Protein AF-X6MAF2-F1 (afdb_monomer)

Solvent-accessible surface area (backbone atoms only — not comparable to full-atom values): 12412 Å² total; per-residue (Å²): 131,80,68,47,63,33,38,38,37,46,96,95,42,78,42,87,42,77,38,79,56,87,40,54,68,56,50,52,55,51,48,37,70,74,68,69,58,74,91,51,56,50,43,28,34,67,88,77,73,39,75,57,86,45,43,67,56,51,48,57,48,58,75,49,81,74,22,48,35,38,56,45,76,60,81,83,86,68,96,69,95,65,102,60,95,67,73,79,76,76,77,85,76,82,77,76,80,79,79,83,43,43,36,32,43,39,44,56,43,78,90,43,49,70,58,55,51,54,53,48,44,48,39,39,74,71,66,66,37,53,67,51,56,57,72,46,92,91,48,85,74,76,60,58,57,33,64,65,56,51,50,52,50,52,52,53,46,70,78,59,67,96,50,81,39,78,45,80,45,78,48,66,73,64,66,87,66,65,99,82,63,50,57,41,49,60,32,64,70,70,82,80,57,70,51,71,45,80,125

Structure (mmCIF, N/CA/C/O backbone):
data_AF-X6MAF2-F1
#
_entry.id   AF-X6MAF2-F1
#
loop_
_atom_site.group_PDB
_atom_site.id
_atom_site.type_symbol
_atom_site.label_atom_id
_atom_site.label_alt_id
_atom_site.label_comp_id
_atom_site.label_asym_id
_atom_site.label_entity_id
_atom_site.label_seq_id
_atom_site.pdbx_PDB_ins_code
_atom_site.Cartn_x
_atom_site.Cartn_y
_atom_site.Cartn_z
_atom_site.occupancy
_atom_site.B_iso_or_equiv
_atom_site.auth_seq_id
_atom_site.auth_comp_id
_atom_site.auth_asym_id
_atom_site.auth_atom_id
_atom_site.pdbx_PDB_model_num
ATOM 1 N N . MET A 1 1 ? 8.234 9.854 27.605 1.00 52.25 1 MET A N 1
ATOM 2 C CA . MET A 1 1 ? 6.799 9.736 27.267 1.00 52.25 1 MET A CA 1
ATOM 3 C C . MET A 1 1 ? 6.720 9.003 25.945 1.00 52.25 1 MET A C 1
ATOM 5 O O . MET A 1 1 ? 7.420 9.405 25.026 1.00 52.25 1 MET A O 1
ATOM 9 N N . SER A 1 2 ? 5.985 7.896 25.879 1.00 68.81 2 SER A N 1
ATOM 10 C CA . SER A 1 2 ? 5.719 7.200 24.618 1.00 68.81 2 SER A CA 1
ATOM 11 C C . SER A 1 2 ? 4.800 8.068 23.758 1.00 68.81 2 SER A C 1
ATOM 13 O O . SER A 1 2 ? 3.817 8.606 24.263 1.00 68.81 2 SER A O 1
ATOM 15 N N . SER A 1 3 ? 5.146 8.248 22.487 1.00 81.00 3 SER A N 1
ATOM 16 C CA . SER A 1 3 ? 4.309 8.930 21.503 1.00 81.00 3 SER A CA 1
ATOM 17 C C . SER A 1 3 ? 3.751 7.916 20.507 1.00 81.00 3 SER A C 1
ATOM 19 O O . SER A 1 3 ? 4.388 6.901 20.223 1.00 81.00 3 SER A O 1
ATOM 21 N N . TYR A 1 4 ? 2.547 8.171 20.000 1.00 88.19 4 TYR A N 1
ATOM 22 C CA . TYR A 1 4 ? 1.859 7.285 19.065 1.00 88.19 4 TYR A CA 1
ATOM 23 C C . TYR A 1 4 ? 1.926 7.882 17.664 1.00 88.19 4 TYR A C 1
ATOM 25 O O . TYR A 1 4 ? 1.418 8.980 17.436 1.00 88.19 4 TYR A O 1
ATOM 33 N N . LYS A 1 5 ? 2.566 7.171 16.734 1.00 89.81 5 LYS A N 1
ATOM 34 C CA . LYS A 1 5 ? 2.680 7.597 15.336 1.00 89.81 5 LYS A CA 1
ATOM 35 C C . LYS A 1 5 ? 1.504 7.085 14.515 1.00 89.81 5 LYS A C 1
ATOM 37 O O . LYS A 1 5 ? 1.168 5.905 14.593 1.00 89.81 5 LYS A O 1
ATOM 42 N N . ALA A 1 6 ? 0.927 7.964 13.709 1.00 91.06 6 ALA A N 1
ATOM 43 C CA . ALA A 1 6 ? -0.113 7.641 12.746 1.00 91.06 6 ALA A CA 1
ATOM 44 C C . ALA A 1 6 ? 0.097 8.421 11.448 1.00 91.06 6 ALA A C 1
ATOM 46 O O . ALA A 1 6 ? 0.825 9.412 11.415 1.00 91.06 6 ALA A O 1
ATOM 47 N N . PHE A 1 7 ? -0.578 7.990 10.393 1.00 90.94 7 PHE A N 1
ATOM 48 C CA . PHE A 1 7 ? -0.694 8.727 9.147 1.00 90.94 7 PHE A CA 1
ATOM 49 C C . PHE A 1 7 ? -2.132 9.183 8.949 1.00 90.94 7 PHE A C 1
ATOM 51 O O . PHE A 1 7 ? -3.080 8.453 9.243 1.00 90.94 7 PHE A O 1
ATOM 58 N N . ILE A 1 8 ? -2.287 10.393 8.430 1.00 92.06 8 ILE A N 1
ATOM 59 C CA . ILE A 1 8 ? -3.568 10.940 8.016 1.00 92.06 8 ILE A CA 1
ATOM 60 C C . ILE A 1 8 ? -3.560 11.104 6.501 1.00 92.06 8 ILE A C 1
ATOM 62 O O . ILE A 1 8 ? -2.644 11.712 5.951 1.00 92.06 8 ILE A O 1
ATOM 66 N N . TYR A 1 9 ? -4.597 10.610 5.840 1.00 86.62 9 TYR A N 1
ATOM 67 C CA . TYR A 1 9 ? -4.841 10.809 4.424 1.00 86.62 9 TYR A CA 1
ATOM 68 C C . TYR A 1 9 ? -5.967 11.816 4.205 1.00 86.62 9 TYR A C 1
ATOM 70 O O . TYR A 1 9 ? -7.081 11.652 4.712 1.00 86.62 9 TYR A O 1
ATOM 78 N N . PHE A 1 10 ? -5.675 12.851 3.425 1.00 84.81 10 PHE A N 1
ATOM 79 C CA . PHE A 1 10 ? -6.624 13.893 3.054 1.00 84.81 10 PHE A CA 1
ATOM 80 C C . PHE A 1 10 ? -6.289 14.434 1.664 1.00 84.81 10 PHE A C 1
ATOM 82 O O . PHE A 1 10 ? -5.128 14.725 1.378 1.00 84.81 10 PHE A O 1
ATOM 89 N N . GLU A 1 11 ? -7.298 14.541 0.794 1.00 78.44 11 GLU A N 1
ATOM 90 C CA . GLU A 1 11 ? -7.178 15.096 -0.569 1.00 78.44 11 GLU A CA 1
ATOM 91 C C . GLU A 1 11 ? -5.967 14.575 -1.369 1.00 78.44 11 GLU A C 1
ATOM 93 O O . GLU A 1 11 ? -5.219 15.331 -1.990 1.00 78.44 11 GLU A O 1
ATOM 98 N N . GLY A 1 12 ? -5.732 13.261 -1.344 1.00 68.94 12 GLY A N 1
ATOM 99 C CA . GLY A 1 12 ? -4.640 12.666 -2.118 1.00 68.94 12 GLY A CA 1
ATOM 100 C C . GLY A 1 12 ? -3.268 12.706 -1.440 1.00 68.94 12 GLY A C 1
ATOM 101 O O . GLY A 1 12 ? -2.310 12.153 -1.979 1.00 68.94 12 GLY A O 1
ATOM 102 N N . LYS A 1 13 ? -3.147 13.353 -0.276 1.00 75.56 13 LYS A N 1
ATOM 103 C CA . LYS A 1 13 ? -1.883 13.560 0.440 1.00 75.56 13 LYS A CA 1
ATOM 104 C C . LYS A 1 13 ? -1.876 12.819 1.771 1.00 75.56 13 LYS A C 1
ATOM 106 O O . LYS A 1 13 ? -2.895 12.728 2.449 1.00 75.56 13 LYS A O 1
ATOM 111 N N . SER A 1 14 ? -0.699 12.315 2.137 1.00 85.44 14 SER A N 1
ATOM 112 C CA . SER A 1 14 ? -0.441 11.668 3.424 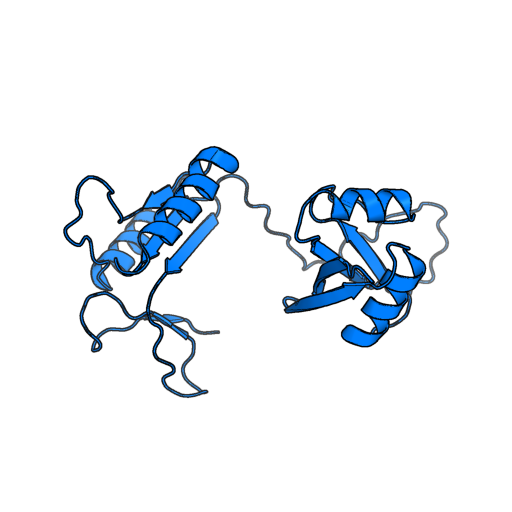1.00 85.44 14 SER A CA 1
ATOM 113 C C . SER A 1 14 ? 0.370 12.593 4.328 1.00 85.44 14 SER A C 1
ATOM 115 O O . SER A 1 14 ? 1.330 13.220 3.875 1.00 85.44 14 SER A O 1
ATOM 117 N N . TYR A 1 15 ? -0.010 12.657 5.599 1.00 88.38 15 TYR A N 1
ATOM 118 C CA . TYR A 1 15 ? 0.605 13.484 6.628 1.00 88.38 15 TYR A CA 1
ATOM 119 C C . TYR A 1 15 ? 0.970 12.619 7.833 1.00 88.38 15 TYR A C 1
ATOM 121 O O . TYR A 1 15 ? 0.140 11.847 8.313 1.00 88.38 15 TYR A O 1
ATOM 129 N N . GLU A 1 16 ? 2.195 12.747 8.341 1.00 91.12 16 GLU A N 1
ATOM 130 C CA . GLU A 1 16 ? 2.594 12.087 9.587 1.00 91.12 16 GLU A CA 1
ATOM 131 C C . GLU A 1 16 ? 2.046 12.860 10.792 1.00 91.12 16 GLU A C 1
ATOM 133 O O . GLU A 1 16 ? 2.193 14.078 10.900 1.00 91.12 16 GLU A O 1
ATOM 138 N N . LEU A 1 17 ? 1.438 12.123 11.714 1.00 89.62 17 LEU A N 1
ATOM 139 C CA . LEU A 1 17 ? 0.860 12.612 12.951 1.00 89.62 17 LEU A CA 1
ATOM 140 C C . LEU A 1 17 ? 1.538 11.924 14.137 1.00 89.62 17 LEU A C 1
ATOM 142 O O . LEU A 1 17 ? 1.699 10.705 14.159 1.00 89.62 17 LEU A O 1
ATOM 146 N N . THR A 1 18 ? 1.865 12.699 15.169 1.00 90.00 18 THR A N 1
ATOM 147 C CA . THR A 1 18 ? 2.316 12.159 16.454 1.00 90.00 18 THR A CA 1
ATOM 148 C C . THR A 1 18 ? 1.357 12.577 17.559 1.00 90.00 18 THR A C 1
ATOM 150 O O . THR A 1 18 ? 1.259 13.754 17.890 1.00 90.00 18 THR A O 1
ATOM 153 N N . LEU A 1 19 ? 0.678 11.607 18.169 1.00 89.56 19 LEU A N 1
ATOM 154 C CA . LEU A 1 19 ? -0.208 11.835 19.305 1.00 89.56 19 LEU A CA 1
ATOM 155 C C . LEU A 1 19 ? 0.529 11.613 20.625 1.00 89.56 19 LEU A C 1
ATOM 157 O O . LEU A 1 19 ? 1.188 10.594 20.841 1.00 89.56 19 LEU A O 1
ATOM 161 N N . THR A 1 20 ? 0.359 12.558 21.543 1.00 87.50 20 THR A N 1
ATOM 162 C CA . THR A 1 20 ? 0.788 12.442 22.946 1.00 87.50 20 THR A CA 1
ATOM 163 C C . THR A 1 20 ? -0.136 11.532 23.757 1.00 87.50 20 THR A C 1
ATOM 165 O O . THR A 1 20 ? 0.324 10.815 24.643 1.00 87.50 20 THR A O 1
ATOM 168 N N . PHE A 1 21 ? -1.431 11.522 23.429 1.00 88.75 21 PHE A N 1
ATOM 169 C CA . PHE A 1 21 ? -2.454 10.700 24.073 1.00 88.75 21 PHE A CA 1
ATOM 170 C C . PHE A 1 21 ? -3.424 10.131 23.033 1.00 88.75 21 PHE A C 1
ATOM 172 O O . PHE A 1 21 ? -3.862 10.856 22.137 1.00 88.75 21 PHE A O 1
ATOM 179 N N . LEU A 1 22 ? -3.800 8.857 23.194 1.00 91.19 22 LEU A N 1
ATOM 180 C CA . LEU A 1 22 ? -4.839 8.187 22.403 1.00 91.19 22 LEU A CA 1
ATOM 181 C C . LEU A 1 22 ? -6.234 8.551 22.917 1.00 91.19 22 LEU A C 1
ATOM 183 O O . LEU A 1 22 ? -6.913 7.743 23.553 1.00 91.19 22 LEU A O 1
ATOM 187 N N . ASN A 1 23 ? -6.636 9.792 22.667 1.00 92.75 23 ASN A N 1
ATOM 188 C CA . ASN A 1 23 ? -8.016 10.231 22.822 1.00 92.75 23 ASN A CA 1
ATOM 189 C C . ASN A 1 23 ? -8.477 10.948 21.542 1.00 92.75 23 ASN A C 1
ATOM 191 O O . ASN A 1 23 ? -7.676 11.546 20.815 1.00 92.75 23 ASN A O 1
ATOM 195 N N . LEU A 1 24 ? -9.772 10.862 21.253 1.00 93.25 24 LEU A N 1
ATOM 196 C CA . LEU A 1 24 ? -10.355 11.365 20.014 1.00 93.25 24 LEU A CA 1
ATOM 197 C C . LEU A 1 24 ? -10.270 12.890 19.921 1.00 93.25 24 LEU A C 1
ATOM 199 O O . LEU A 1 24 ? -10.092 13.437 18.836 1.00 93.25 24 LEU A O 1
ATOM 203 N N . LYS A 1 25 ? -10.358 13.581 21.060 1.00 92.88 25 LYS A N 1
ATOM 204 C CA . LYS A 1 25 ? -10.246 15.041 21.124 1.00 92.88 25 LYS A CA 1
ATOM 205 C C . LYS A 1 25 ? -8.881 15.526 20.620 1.00 92.88 25 LYS A C 1
ATOM 207 O O . LYS A 1 25 ? -8.827 16.383 19.749 1.00 92.88 25 LYS A O 1
ATOM 212 N N . ASN A 1 26 ? -7.803 14.937 21.123 1.00 92.38 26 ASN A N 1
ATOM 213 C CA . ASN A 1 26 ? -6.421 15.232 20.756 1.00 92.38 26 ASN A CA 1
ATOM 214 C C . ASN A 1 26 ? -6.169 14.893 19.285 1.00 92.38 26 ASN A C 1
ATOM 216 O O . ASN A 1 26 ? -5.577 15.689 18.570 1.00 92.38 26 ASN A O 1
ATOM 220 N N . LEU A 1 27 ? -6.688 13.754 18.805 1.00 93.62 27 LEU A N 1
ATOM 221 C CA . LEU A 1 27 ? -6.632 13.422 17.381 1.00 93.62 27 LEU A CA 1
ATOM 222 C C . LEU A 1 27 ? -7.291 14.508 16.520 1.00 93.62 27 LEU A C 1
ATOM 224 O O . LEU A 1 27 ? -6.672 14.985 15.575 1.00 93.62 27 LEU A O 1
ATOM 228 N N . LYS A 1 28 ? -8.515 14.931 16.854 1.00 93.19 28 LYS A N 1
ATOM 229 C CA . LYS A 1 28 ? -9.213 15.987 16.105 1.00 93.19 28 LYS A CA 1
ATOM 230 C C . LYS A 1 28 ? -8.460 17.318 16.137 1.00 93.19 28 LYS A C 1
ATOM 232 O O . LYS A 1 28 ? -8.338 17.967 15.103 1.00 93.19 28 LYS A O 1
ATOM 237 N N . GLU A 1 29 ? -7.935 17.709 17.296 1.00 92.31 29 GLU A N 1
ATOM 238 C CA . GLU A 1 29 ? -7.144 18.936 17.446 1.00 92.31 29 GLU A CA 1
ATOM 239 C C . GLU A 1 29 ? -5.874 18.910 16.586 1.00 92.31 29 GLU A C 1
ATOM 241 O O . GLU A 1 29 ? -5.553 19.904 15.938 1.00 92.31 29 GLU A O 1
ATOM 246 N N . GLU A 1 30 ? -5.165 17.785 16.532 1.00 92.38 30 GLU A N 1
ATOM 247 C CA . GLU A 1 30 ? -3.967 17.671 15.700 1.00 92.38 30 GLU A CA 1
ATOM 248 C C . GLU A 1 30 ? -4.284 17.595 14.199 1.00 92.38 30 GLU A C 1
ATOM 250 O O . GLU A 1 30 ? -3.583 18.207 13.393 1.00 92.38 30 GLU A O 1
ATOM 255 N N . VAL A 1 31 ? -5.374 16.925 13.807 1.00 92.19 31 VAL A N 1
ATOM 256 C CA . VAL A 1 31 ? -5.866 16.937 12.416 1.00 92.19 31 VAL A CA 1
ATOM 257 C C . VAL A 1 31 ? -6.131 18.373 11.954 1.00 92.19 31 VAL A C 1
ATOM 259 O O . VAL A 1 31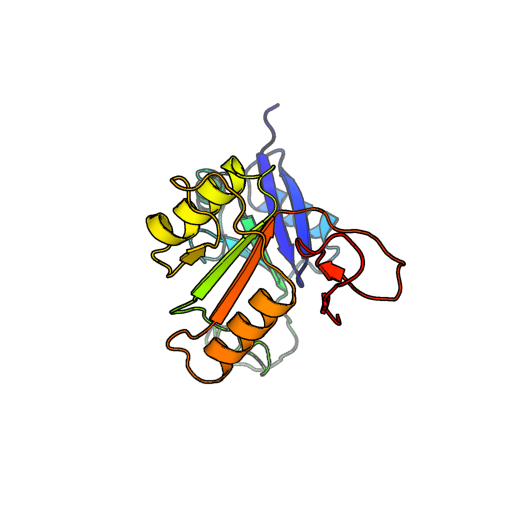 ? -5.681 18.768 10.877 1.00 92.19 31 VAL A O 1
ATOM 262 N N . LEU A 1 32 ? -6.802 19.179 12.785 1.00 91.56 32 LEU A N 1
ATOM 263 C CA . LEU A 1 32 ? -7.079 20.587 12.486 1.00 91.56 32 LEU A CA 1
ATOM 264 C C . LEU A 1 32 ? -5.798 21.405 12.293 1.00 91.56 32 LEU A C 1
ATOM 266 O O . LEU A 1 32 ? -5.730 22.219 11.375 1.00 91.56 32 LEU A O 1
ATOM 270 N N . LYS A 1 33 ? -4.763 21.162 13.107 1.00 89.94 33 LYS A N 1
ATOM 271 C CA . LYS A 1 33 ? -3.464 21.847 12.984 1.00 89.94 33 LYS A CA 1
ATOM 272 C C . LYS A 1 33 ? -2.732 21.500 11.689 1.00 89.94 33 LYS A C 1
ATOM 274 O O . LYS A 1 33 ? -2.101 22.376 11.105 1.00 89.94 33 LYS A O 1
ATOM 279 N N . ILE A 1 34 ? -2.784 20.237 11.263 1.00 88.31 34 ILE A N 1
ATOM 280 C CA . ILE A 1 34 ? -2.041 19.752 10.090 1.00 88.31 34 ILE A CA 1
ATOM 281 C C . ILE A 1 34 ? -2.718 20.180 8.788 1.00 88.31 34 ILE A C 1
ATOM 283 O O . ILE A 1 34 ? -2.046 20.612 7.853 1.00 88.31 34 ILE A O 1
ATOM 287 N N . ILE A 1 35 ? -4.040 20.030 8.714 1.00 84.94 35 ILE A N 1
ATOM 288 C CA . ILE A 1 35 ? -4.783 20.132 7.452 1.00 84.94 35 ILE A CA 1
ATOM 289 C C . ILE A 1 35 ? -5.442 21.512 7.295 1.00 84.94 35 ILE A C 1
ATOM 291 O O . ILE A 1 35 ? -5.785 21.903 6.185 1.00 84.94 35 ILE A O 1
ATOM 295 N N . ASN A 1 36 ? -5.551 22.295 8.377 1.00 83.62 36 ASN A N 1
ATOM 296 C CA . ASN A 1 36 ? -6.153 23.632 8.385 1.00 83.62 36 ASN A CA 1
ATOM 297 C C . ASN A 1 36 ? -7.561 23.655 7.752 1.00 83.62 36 ASN A C 1
ATOM 299 O O . ASN A 1 36 ? -7.862 24.462 6.872 1.00 83.62 36 ASN A O 1
ATOM 303 N N . ILE A 1 37 ? -8.405 22.721 8.191 1.00 81.19 37 ILE A N 1
ATOM 304 C CA . ILE A 1 37 ? -9.804 22.569 7.764 1.00 81.19 37 ILE A CA 1
ATOM 305 C C . ILE A 1 37 ? -10.763 23.089 8.839 1.00 81.19 37 ILE A C 1
ATOM 307 O O . ILE A 1 37 ? -10.364 23.327 9.978 1.00 81.19 37 ILE A O 1
ATOM 311 N N . ASN A 1 38 ? -12.042 23.240 8.486 1.00 79.19 38 ASN A N 1
ATOM 312 C CA . ASN A 1 38 ? -13.098 23.482 9.472 1.00 79.19 38 ASN A CA 1
ATOM 313 C C . ASN A 1 38 ? -13.272 22.265 10.396 1.00 79.19 38 ASN A C 1
ATOM 315 O O . ASN A 1 38 ? -12.934 21.140 10.038 1.00 79.19 38 ASN A O 1
ATOM 319 N N . ASP A 1 39 ? -13.868 22.482 11.564 1.00 80.94 39 ASP A N 1
ATOM 320 C CA . ASP A 1 39 ? -14.160 21.468 12.587 1.00 80.94 39 ASP A CA 1
ATOM 321 C C . ASP A 1 39 ? -15.215 20.425 12.181 1.00 80.94 39 ASP A C 1
ATOM 323 O O . ASP A 1 39 ? -15.405 19.424 12.875 1.00 80.94 39 ASP A O 1
ATOM 327 N N . ASN A 1 40 ? -15.864 20.614 11.033 1.00 85.44 40 ASN A N 1
ATOM 328 C CA . ASN A 1 40 ? -16.885 19.715 10.520 1.00 85.44 40 ASN A CA 1
ATOM 329 C C . ASN A 1 40 ? -16.282 18.625 9.619 1.00 85.44 40 ASN A C 1
ATOM 331 O O . ASN A 1 40 ? -16.351 18.699 8.391 1.00 85.44 40 ASN A O 1
ATOM 335 N N . PHE A 1 41 ? -15.676 17.609 10.232 1.00 86.81 41 PHE A N 1
ATOM 336 C CA . PHE A 1 41 ? -15.116 16.450 9.536 1.00 86.81 41 PHE A CA 1
ATOM 337 C C . PHE A 1 41 ? -15.320 15.153 10.322 1.00 86.81 41 PHE A C 1
ATOM 339 O O . PHE A 1 41 ? -15.492 15.154 11.544 1.00 86.81 41 PHE A O 1
ATOM 346 N N . ILE A 1 42 ? -15.248 14.037 9.602 1.00 90.62 42 ILE A N 1
ATOM 347 C CA . ILE A 1 42 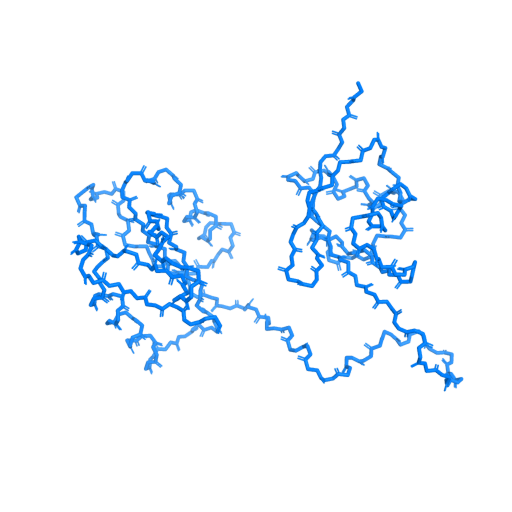? -15.218 12.685 10.161 1.00 90.62 42 ILE A CA 1
ATOM 348 C C . ILE A 1 42 ? -13.850 12.049 9.938 1.00 90.62 42 ILE A C 1
ATOM 350 O O . ILE A 1 42 ? -13.117 12.412 9.014 1.00 90.62 42 ILE A O 1
ATOM 354 N N . ILE A 1 43 ? -13.524 11.088 10.798 1.00 92.19 43 ILE A N 1
ATOM 355 C CA . ILE A 1 43 ? -12.284 10.318 10.748 1.00 92.19 43 ILE A CA 1
ATOM 356 C C . ILE A 1 43 ? -12.655 8.856 10.548 1.00 92.19 43 ILE A C 1
ATOM 358 O O . ILE A 1 43 ? -13.385 8.300 11.367 1.00 92.19 43 ILE A O 1
ATOM 362 N N . ILE A 1 44 ? -12.145 8.236 9.489 1.00 86.12 44 ILE A N 1
ATOM 363 C CA . ILE A 1 44 ? -12.361 6.818 9.192 1.00 86.12 44 ILE A CA 1
ATOM 364 C C . ILE A 1 44 ? -11.061 6.047 9.408 1.00 86.12 44 ILE A C 1
ATOM 366 O O . ILE A 1 44 ? -10.005 6.437 8.911 1.00 86.12 44 ILE A O 1
ATOM 370 N N . ASP A 1 45 ? -11.148 4.940 10.140 1.00 86.25 45 ASP A N 1
ATOM 371 C CA . ASP A 1 45 ? -10.053 3.983 10.300 1.00 86.25 45 ASP A CA 1
ATOM 372 C C . ASP A 1 45 ? -9.879 3.145 9.027 1.00 86.25 45 ASP A C 1
ATOM 374 O O . ASP A 1 45 ? -10.847 2.567 8.527 1.00 86.25 45 ASP A O 1
ATOM 378 N N . ASN A 1 46 ? -8.647 3.028 8.527 1.00 78.25 46 ASN A N 1
ATOM 379 C CA . ASN A 1 46 ? -8.327 2.159 7.397 1.00 78.25 46 ASN A CA 1
ATOM 380 C C . ASN A 1 46 ? -8.704 0.690 7.651 1.00 78.25 46 ASN A C 1
ATOM 382 O O . ASN A 1 46 ? -9.204 0.016 6.750 1.00 78.25 46 ASN A O 1
ATOM 386 N N . ASN A 1 47 ? -8.470 0.197 8.868 1.00 72.94 47 ASN A N 1
ATOM 387 C CA . ASN A 1 47 ? -8.585 -1.229 9.169 1.00 72.94 47 ASN A CA 1
ATOM 388 C C . ASN A 1 47 ? -10.049 -1.664 9.242 1.00 72.94 47 ASN A C 1
ATOM 390 O O . ASN A 1 47 ? -10.455 -2.636 8.609 1.00 72.94 47 ASN A O 1
ATOM 394 N N . ASN A 1 48 ? -10.856 -0.903 9.980 1.00 70.00 48 ASN A N 1
ATOM 395 C CA . ASN A 1 48 ? -12.265 -1.223 10.193 1.00 70.00 48 ASN A CA 1
ATOM 396 C C . ASN A 1 48 ? -13.197 -0.591 9.154 1.00 70.00 48 ASN A C 1
ATOM 398 O O . ASN A 1 48 ? -14.367 -0.964 9.090 1.00 70.00 48 ASN A O 1
ATOM 402 N N . LYS A 1 49 ? -12.705 0.369 8.354 1.00 75.25 49 LYS A N 1
ATOM 403 C CA . LYS A 1 49 ? -13.506 1.190 7.425 1.00 75.25 49 LYS A CA 1
ATOM 404 C C . LYS A 1 49 ? -14.720 1.828 8.106 1.00 75.25 49 LYS A C 1
ATOM 406 O O . LYS A 1 49 ? -15.774 1.998 7.499 1.00 75.25 49 LYS A O 1
ATOM 411 N N . GLN A 1 50 ? -14.570 2.149 9.388 1.00 79.44 50 GLN A N 1
ATOM 412 C CA . GLN A 1 50 ? -15.612 2.715 10.235 1.00 79.44 50 GLN A CA 1
ATOM 413 C C . GLN A 1 50 ? -15.185 4.077 10.765 1.00 79.44 50 GLN A C 1
ATOM 415 O O . GLN A 1 50 ? -13.997 4.338 10.970 1.00 79.44 50 GLN A O 1
ATOM 420 N N . GLU A 1 51 ? -16.179 4.930 10.997 1.00 88.25 51 GLU A N 1
ATOM 421 C CA . GLU A 1 51 ? -15.979 6.213 11.656 1.00 88.25 51 GLU A CA 1
ATOM 422 C C . GLU A 1 51 ? -15.528 6.010 13.108 1.00 88.25 51 GLU A C 1
ATOM 424 O O . GL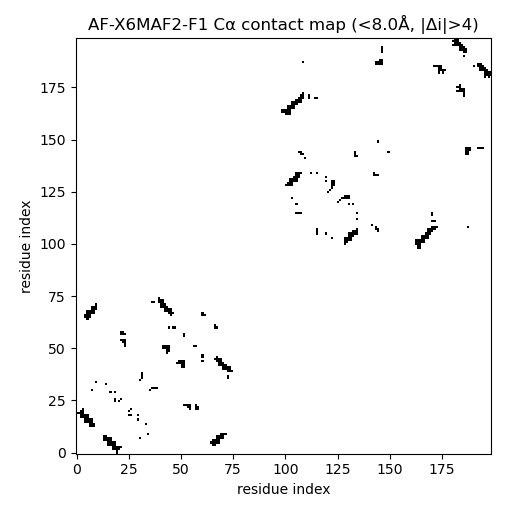U A 1 51 ? -16.116 5.232 13.867 1.00 88.25 51 GLU A O 1
ATOM 429 N N . ILE A 1 52 ? -14.497 6.754 13.499 1.00 91.94 52 ILE A N 1
ATOM 430 C CA . ILE A 1 52 ? -14.006 6.814 14.871 1.00 91.94 52 ILE A CA 1
ATOM 431 C C . ILE A 1 52 ? -14.815 7.872 15.624 1.00 91.94 52 ILE A C 1
ATOM 433 O O . ILE A 1 52 ? -14.559 9.073 15.521 1.00 91.94 52 ILE A O 1
ATOM 437 N N . ILE A 1 53 ? -15.777 7.411 16.418 1.00 93.12 53 ILE A N 1
ATOM 438 C CA . ILE A 1 53 ? -16.675 8.260 17.210 1.00 93.12 53 ILE A CA 1
ATOM 439 C C . ILE A 1 53 ? -16.346 8.249 18.707 1.00 93.12 53 ILE A C 1
ATOM 441 O O . ILE A 1 53 ? -16.906 9.043 19.463 1.00 93.12 53 ILE A O 1
ATOM 445 N N . ASN A 1 54 ? -15.443 7.371 19.161 1.00 93.06 54 ASN A N 1
ATOM 446 C CA . ASN A 1 54 ? -15.020 7.302 20.560 1.00 93.06 54 ASN A CA 1
ATOM 447 C C . ASN A 1 54 ? -13.550 6.870 20.751 1.00 93.06 54 ASN A C 1
ATOM 449 O O . ASN A 1 54 ? -12.887 6.375 19.839 1.00 93.06 54 ASN A O 1
ATOM 453 N N . ASP A 1 55 ? -13.053 7.035 21.980 1.00 95.19 55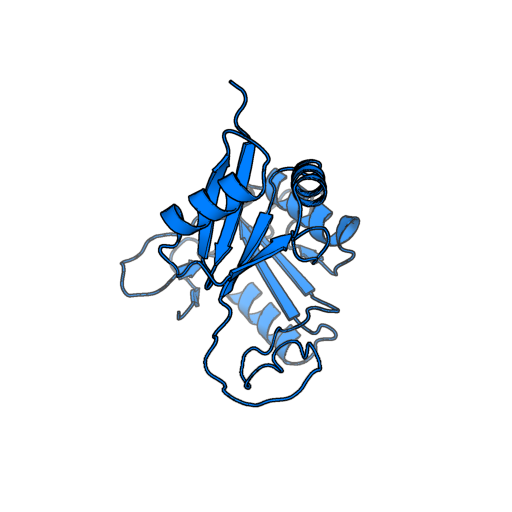 ASP A N 1
ATOM 454 C CA . ASP A 1 55 ? -11.669 6.722 22.360 1.00 95.19 55 ASP A CA 1
ATOM 455 C C . ASP A 1 55 ? -11.328 5.223 22.293 1.00 95.19 55 ASP A C 1
ATOM 457 O O . ASP A 1 55 ? -10.159 4.868 22.148 1.00 95.19 55 ASP A O 1
ATOM 461 N N . GLN A 1 56 ? -12.310 4.326 22.435 1.00 92.81 56 GLN A N 1
ATOM 462 C CA . GLN A 1 56 ? -12.063 2.881 22.369 1.00 92.81 56 GLN A CA 1
ATOM 463 C C . GLN A 1 56 ? -11.765 2.448 20.936 1.00 92.81 56 GLN A C 1
ATOM 465 O O . GLN A 1 56 ? -10.781 1.751 20.710 1.00 92.81 56 GLN A O 1
ATOM 470 N N . GLN A 1 57 ? -12.558 2.918 19.971 1.00 92.62 57 GLN A N 1
ATOM 471 C CA . GLN A 1 57 ? -12.311 2.689 18.547 1.00 92.62 57 GLN A CA 1
ATOM 472 C C . GLN A 1 57 ? -10.944 3.231 18.136 1.00 92.62 57 GLN A C 1
ATOM 474 O O . GLN A 1 57 ? -10.188 2.528 17.477 1.00 92.62 57 GLN A O 1
ATOM 479 N N . LEU A 1 58 ? -10.589 4.432 18.610 1.00 92.88 58 LEU A N 1
ATOM 480 C CA . LEU A 1 58 ? -9.271 5.002 18.358 1.00 92.88 58 LEU A CA 1
ATOM 481 C C . LEU A 1 58 ? -8.149 4.086 18.858 1.00 92.88 58 LEU A C 1
ATOM 483 O O . LEU A 1 58 ? -7.188 3.853 18.138 1.00 92.88 58 LEU A O 1
ATOM 487 N N . LYS A 1 59 ? -8.258 3.554 20.081 1.00 92.19 59 LYS A N 1
ATOM 488 C CA . LYS A 1 59 ? -7.244 2.642 20.634 1.00 92.19 59 LYS A CA 1
ATOM 489 C C . LYS A 1 59 ? -7.092 1.374 19.799 1.00 92.19 59 LYS A C 1
ATOM 491 O O . LYS A 1 59 ? -5.960 0.983 19.539 1.00 92.19 59 LYS A O 1
ATOM 496 N N . ILE A 1 60 ? -8.204 0.791 19.349 1.00 89.38 60 ILE A N 1
ATOM 497 C CA . ILE A 1 60 ? -8.202 -0.394 18.479 1.00 89.38 60 ILE A CA 1
ATOM 498 C C . ILE A 1 60 ? -7.454 -0.096 17.174 1.00 89.38 60 ILE A C 1
ATOM 500 O O . ILE A 1 60 ? -6.629 -0.896 16.743 1.00 89.38 60 ILE A O 1
ATOM 504 N N . SER A 1 61 ? -7.649 1.083 16.575 1.00 88.06 61 SER A N 1
ATOM 505 C CA . SER A 1 61 ? -6.936 1.466 15.347 1.00 88.06 61 SER A CA 1
ATOM 506 C C . SER A 1 61 ? -5.410 1.535 15.507 1.00 88.06 61 SER A C 1
ATOM 508 O O . SER A 1 61 ? -4.697 1.452 14.512 1.00 88.06 61 SER A O 1
ATOM 510 N N . PHE A 1 62 ? -4.899 1.664 16.738 1.00 89.12 62 PHE A N 1
ATOM 511 C CA . PHE A 1 62 ? -3.465 1.653 17.053 1.00 89.12 62 PHE A CA 1
ATOM 512 C C . PHE A 1 62 ? -2.911 0.274 17.446 1.00 89.12 62 PHE A C 1
ATOM 514 O O . PHE A 1 62 ? -1.704 0.159 17.674 1.00 89.12 62 PHE A O 1
ATOM 521 N N . GLU A 1 63 ? -3.742 -0.773 17.508 1.00 87.00 63 GLU A N 1
ATOM 522 C CA . GLU A 1 63 ? -3.266 -2.155 17.680 1.00 87.00 63 GLU A CA 1
ATOM 523 C C . GLU A 1 63 ? -2.486 -2.639 16.446 1.00 87.00 63 GLU A C 1
ATOM 525 O O . GLU A 1 63 ? -1.570 -3.452 16.572 1.00 87.00 63 GLU A O 1
ATOM 530 N N . ILE A 1 64 ? -2.794 -2.088 15.265 1.00 76.88 64 ILE A N 1
ATOM 531 C CA . ILE A 1 64 ? -2.087 -2.334 14.003 1.00 76.88 64 ILE A CA 1
ATOM 532 C C . ILE A 1 64 ? -1.249 -1.094 13.670 1.00 76.88 64 ILE A C 1
ATOM 534 O O . ILE A 1 64 ? -1.785 0.005 13.532 1.00 76.88 64 ILE A O 1
ATOM 538 N N . GLN A 1 65 ? 0.073 -1.259 13.546 1.00 74.38 65 GLN A N 1
ATOM 539 C CA . GLN A 1 65 ? 0.995 -0.150 13.279 1.00 74.38 65 GLN A CA 1
ATOM 540 C C . GLN A 1 65 ? 1.574 -0.187 11.854 1.00 74.38 65 GLN A C 1
ATOM 542 O O . GLN A 1 65 ? 1.970 -1.259 11.395 1.00 74.38 65 GLN A O 1
ATOM 547 N N . PRO A 1 66 ? 1.718 0.979 11.190 1.00 74.19 66 PRO A N 1
ATOM 548 C CA . PRO A 1 66 ? 1.271 2.302 11.640 1.00 74.19 66 PRO A CA 1
ATOM 549 C C . PRO A 1 66 ? -0.248 2.490 11.473 1.00 74.19 66 PRO A C 1
ATOM 551 O O . PRO A 1 66 ? -0.829 2.030 10.493 1.00 74.19 66 PRO A O 1
ATOM 554 N N . ALA A 1 67 ? -0.879 3.210 12.406 1.00 86.88 67 ALA A N 1
ATOM 555 C CA . ALA A 1 67 ? -2.292 3.569 12.282 1.00 86.88 67 ALA A CA 1
ATOM 556 C C . ALA A 1 67 ? -2.491 4.527 11.093 1.00 86.88 67 ALA A C 1
ATOM 558 O O . ALA A 1 67 ? -1.719 5.477 10.933 1.00 86.88 67 ALA A O 1
ATOM 559 N N . LEU A 1 68 ? -3.518 4.293 10.274 1.00 88.25 68 LEU A N 1
ATOM 560 C CA . LEU A 1 68 ? -3.846 5.109 9.102 1.00 88.25 68 LEU A CA 1
ATOM 561 C C . LEU A 1 68 ? -5.300 5.581 9.176 1.00 88.25 68 LEU A C 1
ATOM 563 O O . LEU A 1 68 ? -6.218 4.769 9.297 1.00 88.25 68 LEU A O 1
ATOM 567 N N . PHE A 1 69 ? -5.496 6.892 9.053 1.00 90.81 69 PHE A N 1
ATOM 568 C CA . PHE A 1 69 ? -6.801 7.541 9.140 1.00 90.81 69 PHE A CA 1
ATOM 569 C C . PHE A 1 69 ? -7.137 8.313 7.869 1.00 90.81 69 PHE A C 1
ATOM 571 O O . PHE A 1 69 ? -6.281 8.997 7.316 1.00 90.81 69 PHE A O 1
ATOM 578 N N . PHE A 1 70 ? -8.397 8.272 7.452 1.00 88.62 70 PHE A N 1
ATOM 579 C CA . PHE A 1 70 ? -8.927 9.069 6.347 1.00 88.62 70 PHE A CA 1
ATOM 580 C C . PHE A 1 70 ? -9.814 10.190 6.883 1.00 88.62 70 PHE A C 1
ATOM 582 O O . PHE A 1 70 ? -10.690 9.940 7.713 1.00 88.62 70 PHE A O 1
ATOM 589 N N . ILE A 1 71 ? -9.597 11.417 6.408 1.00 88.31 71 ILE A N 1
ATOM 590 C CA . ILE A 1 71 ? -10.367 12.596 6.823 1.00 88.31 71 ILE A CA 1
ATOM 591 C C . ILE A 1 71 ? -11.330 13.003 5.718 1.00 88.31 71 ILE A C 1
ATOM 593 O O . ILE A 1 71 ? -10.927 13.173 4.568 1.00 88.31 71 ILE A O 1
ATOM 597 N N . TYR A 1 72 ? -12.592 13.217 6.089 1.00 84.38 72 TYR A N 1
ATOM 598 C CA . TYR A 1 72 ? -13.631 13.684 5.174 1.00 84.38 72 TYR A CA 1
ATOM 599 C C . TYR A 1 72 ? -14.367 14.883 5.769 1.00 84.38 72 TYR A C 1
ATOM 601 O O . TYR A 1 72 ? -14.928 14.787 6.859 1.00 84.38 72 TYR A O 1
ATOM 609 N N . CYS A 1 73 ? -14.394 16.004 5.050 1.00 84.75 73 CYS A N 1
ATOM 610 C CA . CYS A 1 73 ? -15.139 17.196 5.453 1.00 84.75 73 CYS A CA 1
ATOM 611 C C . CYS A 1 73 ? -16.644 17.022 5.190 1.00 84.75 73 CYS A C 1
ATOM 613 O O . CYS A 1 73 ? -17.045 16.565 4.119 1.00 84.75 73 CYS A O 1
ATOM 615 N N . ILE A 1 74 ? -17.481 17.443 6.139 1.00 80.88 74 ILE A N 1
ATOM 616 C CA . ILE A 1 74 ? -18.939 17.495 5.993 1.00 80.88 74 ILE A CA 1
ATOM 617 C C . ILE A 1 74 ? -19.334 18.922 5.579 1.00 80.88 74 ILE A C 1
ATOM 619 O O . ILE A 1 74 ? -19.067 19.890 6.293 1.00 80.88 74 ILE A O 1
ATOM 623 N N . ASN A 1 75 ? -20.009 19.073 4.438 1.00 64.88 75 ASN A N 1
ATOM 624 C CA . ASN A 1 75 ? -20.580 20.356 4.017 1.00 64.88 75 ASN A CA 1
ATOM 625 C C . ASN A 1 75 ? -21.999 20.524 4.584 1.00 64.88 75 ASN A C 1
ATOM 627 O O . ASN A 1 75 ? -22.901 19.789 4.198 1.00 64.88 75 ASN A O 1
ATOM 631 N N . ASN A 1 76 ? -22.218 21.541 5.426 1.00 47.84 76 ASN A N 1
ATOM 632 C CA . ASN A 1 76 ? -23.540 21.871 5.994 1.00 47.84 76 ASN A CA 1
ATOM 633 C C . ASN A 1 76 ? -24.448 22.690 5.055 1.00 47.84 76 ASN A C 1
ATOM 635 O O . ASN A 1 76 ? -25.490 23.189 5.473 1.00 47.84 76 ASN A O 1
ATOM 639 N N . ASN A 1 77 ? -24.092 22.841 3.781 1.00 41.00 77 ASN A N 1
ATOM 640 C CA . ASN A 1 77 ? -24.932 23.563 2.830 1.00 41.00 77 ASN A CA 1
ATOM 641 C C . ASN A 1 77 ? -25.988 22.627 2.250 1.00 41.00 77 ASN A C 1
ATOM 643 O O . ASN A 1 77 ? -25.786 22.122 1.151 1.00 41.00 77 ASN A O 1
ATOM 647 N N . ASN A 1 78 ? -27.072 22.402 2.994 1.00 39.22 78 ASN A N 1
ATOM 648 C CA . ASN A 1 78 ? -28.415 22.137 2.474 1.00 39.22 78 ASN A CA 1
ATOM 649 C C . ASN A 1 78 ? -29.420 22.330 3.622 1.00 39.22 78 ASN A C 1
ATOM 651 O O . ASN A 1 78 ? -29.536 21.493 4.514 1.00 39.22 78 ASN A O 1
ATOM 655 N N . ASN A 1 79 ? -30.141 23.451 3.585 1.00 43.69 79 ASN A N 1
ATOM 656 C CA . ASN A 1 79 ? -31.437 23.557 4.239 1.00 43.69 79 ASN A CA 1
ATOM 657 C C . ASN A 1 79 ? -32.376 22.618 3.490 1.00 43.69 79 ASN A C 1
ATOM 659 O O . ASN A 1 79 ? -32.771 22.980 2.393 1.00 43.69 79 ASN A O 1
ATOM 663 N N . ASP A 1 80 ? -32.712 21.464 4.050 1.00 38.88 80 ASP A N 1
ATOM 664 C CA . ASP A 1 80 ? -33.985 20.804 3.775 1.00 38.88 80 ASP A CA 1
ATOM 665 C C . ASP A 1 80 ? -34.333 19.906 4.963 1.00 38.88 80 ASP A C 1
ATOM 667 O O . ASP A 1 80 ? -33.546 19.076 5.420 1.00 38.88 80 ASP A O 1
ATOM 671 N N . ASN A 1 81 ? -35.516 20.166 5.509 1.00 43.81 81 ASN A N 1
ATOM 672 C CA . ASN A 1 81 ? -36.143 19.377 6.551 1.00 43.81 81 ASN A CA 1
ATOM 673 C C . ASN A 1 81 ? -36.420 17.974 6.011 1.00 43.81 81 ASN A C 1
ATOM 675 O O . ASN A 1 81 ? -37.380 17.818 5.271 1.00 43.81 81 ASN A O 1
ATOM 679 N N . ASP A 1 82 ? -35.647 16.973 6.424 1.00 38.91 82 ASP A N 1
ATOM 680 C CA . ASP A 1 82 ? -36.120 15.590 6.462 1.00 38.91 82 ASP A CA 1
ATOM 681 C C . ASP A 1 82 ? -35.340 14.777 7.504 1.00 38.91 82 ASP A C 1
ATOM 683 O O . ASP A 1 82 ? -34.114 14.681 7.494 1.00 38.91 82 ASP A O 1
ATOM 687 N N . ASN A 1 83 ? -36.091 14.205 8.445 1.00 41.75 83 ASN A N 1
ATOM 688 C CA . ASN A 1 83 ? -35.620 13.411 9.578 1.00 41.75 83 ASN A CA 1
ATOM 689 C C . ASN A 1 83 ? -35.217 11.985 9.167 1.00 41.75 83 ASN A C 1
ATOM 691 O O . ASN A 1 83 ? -35.687 11.004 9.739 1.00 41.75 83 ASN A O 1
ATOM 695 N N . GLU A 1 84 ? -34.287 11.859 8.230 1.00 40.88 84 GLU A N 1
ATOM 696 C CA . GLU A 1 84 ? -33.500 10.645 8.058 1.00 40.88 84 GLU A CA 1
ATOM 697 C C . GLU A 1 84 ? -32.034 11.051 7.990 1.00 40.88 84 GLU A C 1
ATOM 699 O O . GLU A 1 84 ? -31.656 11.922 7.212 1.00 40.88 84 GLU A O 1
ATOM 704 N N . LYS A 1 85 ? -31.188 10.413 8.807 1.00 43.34 85 LYS A N 1
ATOM 705 C CA . LYS A 1 85 ? -29.729 10.470 8.665 1.00 43.34 85 LYS A CA 1
ATOM 706 C C . LYS A 1 85 ? -29.346 9.801 7.340 1.00 43.34 85 LYS A C 1
ATOM 708 O O . LYS A 1 85 ? -28.822 8.691 7.325 1.00 43.34 85 LYS A O 1
ATOM 713 N N . LYS A 1 86 ? -29.646 10.450 6.219 1.00 37.22 86 LYS A N 1
ATOM 714 C CA . LYS A 1 86 ? -29.090 10.115 4.920 1.00 37.22 86 LYS A CA 1
ATOM 715 C C . LYS A 1 86 ? -27.650 10.588 4.942 1.00 37.22 86 LYS A C 1
ATOM 717 O O . LYS A 1 86 ? -27.373 11.786 4.929 1.00 37.22 86 LYS A O 1
ATOM 722 N N . TYR A 1 87 ? -26.738 9.620 4.999 1.00 48.38 87 TYR A N 1
ATOM 723 C CA . TYR A 1 87 ? -25.392 9.792 4.469 1.00 48.38 87 TYR A CA 1
ATOM 724 C C . TYR A 1 87 ? -25.512 10.568 3.154 1.00 48.38 87 TYR A C 1
ATOM 726 O O . TYR A 1 87 ? -26.366 10.196 2.344 1.00 48.38 87 TYR A O 1
ATOM 734 N N . PRO A 1 88 ? -24.760 11.663 2.955 1.00 40.50 88 PRO A N 1
ATOM 735 C CA . PRO A 1 88 ? -24.909 12.451 1.749 1.00 40.50 88 PRO A CA 1
ATOM 736 C C . PRO A 1 88 ? -24.644 11.535 0.556 1.00 40.50 88 PRO A C 1
ATOM 738 O O . PRO A 1 88 ? -23.534 11.031 0.390 1.00 40.50 88 PRO A O 1
ATOM 741 N N . GLU A 1 89 ? -25.689 11.294 -0.239 1.00 41.69 89 GLU A N 1
ATOM 742 C CA . GLU A 1 89 ? -25.545 10.715 -1.563 1.00 41.69 89 GLU A CA 1
ATOM 743 C C . GLU A 1 89 ? -24.547 11.594 -2.309 1.00 41.69 89 GLU A C 1
ATOM 745 O O . GLU A 1 89 ? -24.743 12.803 -2.473 1.00 41.69 89 GLU A O 1
ATOM 750 N N . GLU A 1 90 ? -23.435 10.966 -2.676 1.00 43.38 90 GLU A N 1
ATOM 751 C CA . GLU A 1 90 ? -22.350 11.545 -3.442 1.00 43.38 90 GLU A CA 1
ATOM 752 C C . GLU A 1 90 ? -22.937 12.344 -4.609 1.00 43.38 90 GLU A C 1
ATOM 754 O O . GLU A 1 90 ? -23.493 11.795 -5.565 1.00 43.38 90 GLU A O 1
ATOM 759 N N . LYS A 1 91 ? -22.804 13.673 -4.555 1.00 40.41 91 LYS A N 1
ATOM 760 C CA . LYS A 1 91 ? -22.891 14.477 -5.770 1.00 40.41 91 LYS A CA 1
ATOM 761 C C . LYS A 1 91 ? -21.750 13.991 -6.667 1.00 40.41 91 LYS A C 1
ATOM 763 O O . LYS A 1 91 ? -20.602 14.337 -6.411 1.00 40.41 91 LYS A O 1
ATOM 768 N N . LYS A 1 92 ? -22.104 13.126 -7.630 1.00 50.50 92 LYS A N 1
ATOM 769 C CA . LYS A 1 92 ? -21.355 12.676 -8.822 1.00 50.50 92 LYS A CA 1
ATOM 770 C C . LYS A 1 92 ? -20.134 13.578 -9.054 1.00 50.50 92 LYS A C 1
ATOM 772 O O . LYS A 1 92 ? -20.310 14.732 -9.422 1.00 50.50 92 LYS A O 1
ATOM 777 N N . ASP A 1 93 ? -18.943 13.198 -8.597 1.00 41.31 93 ASP A N 1
ATOM 778 C CA . ASP A 1 93 ? -17.977 12.459 -9.418 1.00 41.31 93 ASP A CA 1
ATOM 779 C C . ASP A 1 93 ? -16.867 11.771 -8.592 1.00 41.31 93 ASP A C 1
ATOM 781 O O . ASP A 1 93 ? -15.778 11.516 -9.099 1.00 41.31 93 ASP A O 1
ATOM 785 N N . ASN A 1 94 ? -17.116 11.387 -7.338 1.00 44.81 94 ASN A N 1
ATOM 786 C CA . ASN A 1 94 ? -16.192 10.491 -6.630 1.00 44.81 94 ASN A CA 1
ATOM 787 C C . ASN A 1 94 ? -16.528 9.032 -6.943 1.00 44.81 94 ASN A C 1
ATOM 789 O O . ASN A 1 94 ? -16.996 8.281 -6.096 1.00 44.81 94 ASN A O 1
ATOM 793 N N . LYS A 1 95 ? -16.268 8.609 -8.187 1.00 52.44 95 LYS A N 1
ATOM 794 C CA . LYS A 1 95 ? -16.173 7.180 -8.509 1.00 52.44 95 LYS A CA 1
ATOM 795 C C . LYS A 1 95 ? -15.006 6.602 -7.709 1.00 52.44 95 LYS A C 1
ATOM 797 O O . LYS A 1 95 ? -13.868 6.605 -8.171 1.00 52.44 95 LYS A O 1
ATOM 802 N N . TYR A 1 96 ? -15.275 6.096 -6.511 1.00 57.28 96 TYR A N 1
ATOM 803 C CA . TYR A 1 96 ? -14.347 5.188 -5.860 1.00 57.28 96 TYR A CA 1
ATOM 804 C C . TYR A 1 96 ? -14.273 3.935 -6.730 1.00 57.28 96 TYR A C 1
ATOM 806 O O . TYR A 1 96 ? -15.206 3.132 -6.786 1.00 57.28 96 TYR A O 1
ATOM 814 N N . TYR A 1 97 ? -13.178 3.799 -7.475 1.00 66.50 97 TYR A N 1
ATOM 815 C CA . TYR A 1 97 ? -12.906 2.590 -8.234 1.00 66.50 97 TYR A CA 1
ATOM 816 C C . TYR A 1 97 ? -12.597 1.484 -7.231 1.00 66.50 97 TYR A C 1
ATOM 818 O O . TYR A 1 97 ? -11.531 1.448 -6.618 1.00 66.50 97 TYR A O 1
ATOM 826 N N . LYS A 1 98 ? -13.574 0.604 -7.012 1.00 81.44 98 LYS A N 1
ATOM 827 C CA . LYS A 1 98 ? -13.356 -0.612 -6.242 1.00 81.44 98 LYS A CA 1
ATOM 828 C C . LYS A 1 98 ? -12.475 -1.534 -7.080 1.00 81.44 98 LYS A C 1
ATOM 830 O O . LYS A 1 98 ? -12.913 -1.994 -8.126 1.00 81.44 98 LYS A O 1
ATOM 835 N N . ILE A 1 99 ? -11.266 -1.790 -6.596 1.00 84.31 99 ILE A N 1
ATOM 836 C CA . ILE A 1 99 ? -10.366 -2.808 -7.134 1.00 84.31 99 ILE A CA 1
ATOM 837 C C . ILE A 1 99 ? -10.844 -4.161 -6.595 1.00 84.31 99 ILE A C 1
ATOM 839 O O . ILE A 1 99 ? -10.834 -4.377 -5.382 1.00 84.31 99 ILE A O 1
ATOM 843 N N . ILE A 1 100 ? -11.346 -5.029 -7.469 1.00 87.44 100 ILE A N 1
ATOM 844 C CA . ILE A 1 100 ? -11.900 -6.348 -7.131 1.00 87.44 100 ILE A CA 1
ATOM 845 C C . ILE A 1 100 ? -10.952 -7.452 -7.591 1.00 87.44 100 ILE A C 1
ATOM 847 O O . ILE A 1 100 ? -10.782 -8.428 -6.866 1.00 87.44 100 ILE A O 1
ATOM 851 N N . ASN A 1 101 ? -10.346 -7.306 -8.770 1.00 90.06 101 ASN A N 1
ATOM 852 C CA . ASN A 1 101 ? -9.462 -8.308 -9.353 1.00 90.06 101 ASN A CA 1
ATOM 853 C C . ASN A 1 101 ? -8.272 -7.637 -10.052 1.00 90.06 101 ASN A C 1
ATOM 855 O O . ASN A 1 101 ? -8.269 -7.556 -11.284 1.00 90.06 101 ASN A O 1
ATOM 859 N N . PRO A 1 102 ? -7.292 -7.105 -9.302 1.00 93.62 102 PRO A N 1
ATOM 860 C CA . PRO A 1 102 ? -6.146 -6.449 -9.901 1.00 93.62 102 PRO A CA 1
ATOM 861 C C . PRO A 1 102 ? -5.113 -7.454 -10.409 1.00 93.62 102 PRO A C 1
ATOM 863 O O . PRO A 1 102 ? -4.868 -8.486 -9.790 1.00 93.62 102 PRO A O 1
ATOM 866 N N . LEU A 1 103 ? -4.426 -7.077 -11.485 1.00 93.81 103 LEU A N 1
ATOM 867 C CA . LEU A 1 103 ? -3.119 -7.628 -11.825 1.00 93.81 103 LEU A CA 1
ATOM 868 C C . LEU A 1 103 ? -2.042 -6.707 -11.254 1.00 93.81 103 LEU A C 1
ATOM 870 O O . LEU A 1 103 ? -2.095 -5.492 -11.455 1.00 93.81 103 LEU A O 1
ATOM 874 N N . VAL A 1 104 ? -1.045 -7.271 -10.582 1.00 92.88 104 VAL A N 1
ATOM 875 C CA . VAL A 1 104 ? 0.122 -6.523 -10.107 1.00 92.88 104 VAL A CA 1
ATOM 876 C C . VAL A 1 104 ? 1.294 -6.792 -11.043 1.00 92.88 104 VAL A C 1
ATOM 878 O O . VAL A 1 104 ? 1.730 -7.929 -11.174 1.00 92.88 104 VAL A O 1
ATOM 881 N N . LEU A 1 105 ? 1.828 -5.756 -11.688 1.00 91.31 105 LEU A N 1
ATOM 882 C CA . LEU A 1 105 ? 3.109 -5.820 -12.388 1.00 91.31 105 LEU A CA 1
ATOM 883 C C . LEU A 1 105 ? 4.202 -5.331 -11.435 1.00 91.31 105 LEU A C 1
ATOM 885 O O . LEU A 1 105 ? 4.269 -4.139 -11.127 1.00 91.31 105 LEU A O 1
ATOM 889 N N . LEU A 1 106 ? 5.047 -6.258 -10.986 1.00 89.31 106 LEU A N 1
ATOM 890 C CA . LEU A 1 106 ? 6.144 -6.004 -10.063 1.00 89.31 106 LEU A CA 1
ATOM 891 C C . LEU A 1 106 ? 7.488 -6.120 -10.784 1.00 89.31 106 LEU A C 1
ATOM 893 O O . LEU A 1 106 ? 7.829 -7.153 -11.361 1.00 89.31 106 LEU A O 1
ATOM 897 N N . THR A 1 107 ? 8.257 -5.041 -10.744 1.00 84.44 107 THR A N 1
ATOM 898 C CA . THR A 1 107 ? 9.521 -4.921 -11.466 1.00 84.44 107 THR A CA 1
ATOM 899 C C . THR A 1 107 ? 10.489 -4.019 -10.709 1.00 84.44 107 THR A C 1
ATOM 901 O O . THR A 1 107 ? 10.079 -3.153 -9.936 1.00 84.44 107 THR A O 1
ATOM 904 N N . GLY A 1 108 ? 11.788 -4.192 -10.923 1.00 77.38 108 GLY A N 1
ATOM 905 C CA . GLY A 1 108 ? 12.781 -3.356 -10.270 1.00 77.38 108 GLY A CA 1
ATOM 906 C C . GLY A 1 108 ? 14.216 -3.751 -10.569 1.00 77.38 108 GLY A C 1
ATOM 907 O O . GLY A 1 108 ? 14.488 -4.729 -11.262 1.00 77.38 108 GLY A O 1
ATOM 908 N N . ASP A 1 109 ? 15.129 -2.957 -10.027 1.00 73.00 109 ASP A N 1
ATOM 909 C CA . ASP A 1 109 ? 16.562 -3.209 -10.035 1.00 73.00 109 ASP A CA 1
ATOM 910 C C . ASP A 1 109 ? 16.895 -4.325 -9.030 1.00 73.00 109 ASP A C 1
ATOM 912 O O . ASP A 1 109 ? 16.378 -4.346 -7.906 1.00 73.00 109 ASP A O 1
ATOM 916 N N . SER A 1 110 ? 17.784 -5.243 -9.422 1.00 68.62 110 SER A N 1
ATOM 917 C CA . SER A 1 110 ? 18.181 -6.397 -8.610 1.00 68.62 110 SER A CA 1
ATOM 918 C C . SER A 1 110 ? 18.862 -6.018 -7.288 1.00 68.62 110 SER A C 1
ATOM 920 O O . SER A 1 110 ? 18.978 -6.822 -6.363 1.00 68.62 110 SER A O 1
ATOM 922 N N . LYS A 1 111 ? 19.278 -4.762 -7.127 1.00 70.38 111 LYS A N 1
ATOM 923 C CA . LYS A 1 111 ? 19.718 -4.239 -5.834 1.00 70.38 111 LYS A CA 1
ATOM 924 C C . LYS A 1 111 ? 18.623 -4.288 -4.758 1.00 70.38 111 LYS A C 1
ATOM 926 O O . LYS A 1 111 ? 18.950 -4.388 -3.576 1.00 70.38 111 LYS A O 1
ATOM 931 N N . TYR A 1 112 ? 17.348 -4.244 -5.146 1.00 71.75 112 TYR A N 1
ATOM 932 C CA . TYR A 1 112 ? 16.192 -4.228 -4.241 1.00 71.75 112 TYR A CA 1
ATOM 933 C C . TYR A 1 112 ? 15.507 -5.599 -4.118 1.00 71.75 112 TYR A C 1
ATOM 935 O O . TYR A 1 112 ? 14.328 -5.682 -3.786 1.00 71.75 112 TYR A O 1
ATOM 943 N N . ASN A 1 113 ? 16.239 -6.692 -4.361 1.00 72.56 113 ASN A N 1
ATOM 944 C CA . ASN A 1 113 ? 15.698 -8.057 -4.357 1.00 72.56 113 ASN A CA 1
ATOM 945 C C . ASN A 1 113 ? 14.886 -8.410 -3.102 1.00 72.56 113 ASN A C 1
ATOM 947 O O . ASN A 1 113 ? 13.842 -9.041 -3.215 1.00 72.56 113 ASN A O 1
ATOM 951 N N . LEU A 1 114 ? 15.336 -8.008 -1.908 1.00 79.31 114 LEU A N 1
ATOM 952 C CA . LEU A 1 114 ? 14.604 -8.294 -0.667 1.00 79.31 114 LEU A CA 1
ATOM 953 C C . LEU A 1 114 ? 13.253 -7.567 -0.619 1.00 79.31 114 LEU A C 1
ATOM 955 O O . LEU A 1 11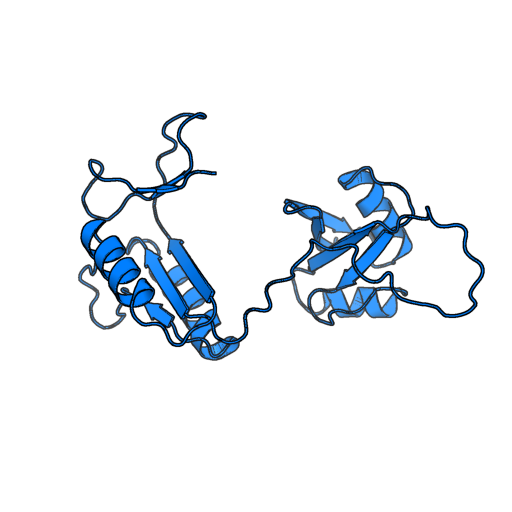4 ? 12.248 -8.182 -0.265 1.00 79.31 114 LEU A O 1
ATOM 959 N N . ASP A 1 115 ? 13.216 -6.302 -1.038 1.00 83.69 115 ASP A N 1
ATOM 960 C CA . ASP A 1 115 ? 11.991 -5.499 -1.064 1.00 83.69 115 ASP A CA 1
ATOM 961 C C . ASP A 1 115 ? 10.995 -6.070 -2.079 1.00 83.69 115 ASP A C 1
ATOM 963 O O . ASP A 1 115 ? 9.816 -6.234 -1.771 1.00 83.69 115 ASP A O 1
ATOM 967 N N . LEU A 1 116 ? 11.480 -6.454 -3.265 1.00 85.44 116 LEU A N 1
ATOM 968 C CA . LEU A 1 116 ? 10.666 -7.089 -4.302 1.00 85.44 116 LEU A CA 1
ATOM 969 C C . LEU A 1 116 ? 10.037 -8.398 -3.806 1.00 85.44 116 LEU A C 1
ATOM 971 O O . LEU A 1 116 ? 8.860 -8.643 -4.055 1.00 85.44 116 LEU A O 1
ATOM 975 N N . ILE A 1 117 ? 10.774 -9.219 -3.052 1.00 86.00 117 ILE A N 1
ATOM 976 C CA . ILE A 1 117 ? 10.235 -10.455 -2.464 1.00 86.00 117 ILE A CA 1
ATOM 977 C C . ILE A 1 117 ? 9.145 -10.142 -1.437 1.00 86.00 117 ILE A C 1
ATOM 979 O O . ILE A 1 117 ? 8.077 -10.748 -1.471 1.00 86.00 117 ILE A O 1
ATOM 983 N N . MET A 1 118 ? 9.384 -9.184 -0.540 1.00 88.81 118 MET A N 1
ATOM 984 C CA . MET A 1 118 ? 8.397 -8.817 0.479 1.00 88.81 118 MET A CA 1
ATOM 985 C C . MET A 1 118 ? 7.123 -8.240 -0.147 1.00 88.81 118 MET A C 1
ATOM 987 O O . MET A 1 118 ? 6.021 -8.589 0.271 1.00 88.81 118 MET A O 1
ATOM 991 N N . ILE A 1 119 ? 7.262 -7.398 -1.173 1.00 91.50 119 ILE A N 1
ATOM 992 C CA . ILE A 1 119 ? 6.131 -6.825 -1.912 1.00 91.50 119 ILE A CA 1
ATOM 993 C C . ILE A 1 119 ? 5.365 -7.919 -2.659 1.00 91.50 119 ILE A C 1
ATOM 995 O O . ILE A 1 119 ? 4.136 -7.935 -2.618 1.00 91.50 119 ILE A O 1
ATOM 999 N N . LYS A 1 120 ? 6.070 -8.851 -3.309 1.00 90.62 120 LYS A N 1
ATOM 1000 C CA . LYS A 1 120 ? 5.441 -9.992 -3.978 1.00 90.62 120 LYS A CA 1
ATOM 1001 C C . LYS A 1 120 ? 4.587 -10.797 -2.999 1.00 90.62 120 LYS A C 1
ATOM 1003 O O . LYS A 1 120 ? 3.399 -10.969 -3.251 1.00 90.62 120 LYS A O 1
ATOM 1008 N N . ASN A 1 121 ? 5.156 -11.202 -1.863 1.00 90.06 121 ASN A N 1
ATOM 1009 C CA . ASN A 1 121 ? 4.436 -11.977 -0.850 1.00 90.06 121 ASN A CA 1
ATOM 1010 C C . ASN A 1 121 ? 3.241 -11.205 -0.282 1.00 90.06 121 ASN A C 1
ATOM 1012 O O . ASN A 1 121 ? 2.181 -11.779 -0.057 1.00 90.06 121 ASN A O 1
ATOM 1016 N N . LEU A 1 122 ? 3.374 -9.890 -0.094 1.00 94.06 122 LEU A N 1
ATOM 1017 C CA . LEU A 1 122 ? 2.258 -9.053 0.331 1.00 94.06 122 LEU A CA 1
ATOM 1018 C C . LEU A 1 122 ? 1.081 -9.154 -0.652 1.00 94.06 122 LEU A C 1
ATOM 1020 O O . LEU A 1 122 ? -0.056 -9.345 -0.232 1.00 94.06 122 LEU A O 1
ATOM 1024 N N . PHE A 1 123 ? 1.324 -9.045 -1.955 1.00 94.44 123 PHE A N 1
ATOM 1025 C CA . PHE A 1 123 ? 0.241 -9.086 -2.936 1.00 94.44 123 PHE A CA 1
ATOM 1026 C C . PHE A 1 123 ? -0.285 -10.496 -3.217 1.00 94.44 123 PHE A C 1
ATOM 1028 O O . PHE A 1 123 ? -1.501 -10.674 -3.261 1.00 94.44 123 PHE A O 1
ATOM 1035 N N . GLU A 1 124 ? 0.590 -11.492 -3.354 1.00 92.62 124 GLU A N 1
ATOM 1036 C CA . GLU A 1 124 ? 0.182 -12.876 -3.628 1.00 92.62 124 GLU A CA 1
ATOM 1037 C C . GLU A 1 124 ? -0.404 -13.558 -2.388 1.00 92.62 124 GLU A C 1
ATOM 1039 O O . GLU A 1 124 ? -1.522 -14.064 -2.429 1.00 92.62 124 GLU A O 1
ATOM 1044 N N . GLU A 1 125 ? 0.331 -13.578 -1.273 1.00 90.56 125 GLU A N 1
ATOM 1045 C CA . GLU A 1 125 ? -0.020 -14.399 -0.108 1.00 90.56 125 GLU A CA 1
ATOM 1046 C C . GLU A 1 125 ? -1.041 -13.710 0.800 1.00 90.56 125 GLU A C 1
ATOM 1048 O O . GLU A 1 125 ? -1.927 -14.372 1.340 1.00 90.56 125 GLU A O 1
ATOM 1053 N N . ILE A 1 126 ? -0.928 -12.388 0.980 1.00 91.12 126 ILE A N 1
ATOM 1054 C CA . ILE A 1 126 ? -1.800 -11.648 1.906 1.00 91.12 126 ILE A CA 1
ATOM 1055 C C . ILE A 1 126 ? -3.058 -11.135 1.204 1.00 91.12 126 ILE A C 1
ATOM 1057 O O . ILE A 1 126 ? -4.156 -11.275 1.744 1.00 91.12 126 ILE A O 1
ATOM 1061 N N . TYR A 1 127 ? -2.918 -10.546 0.012 1.00 91.25 127 TYR A N 1
ATOM 1062 C CA . TYR A 1 127 ? -4.058 -10.000 -0.733 1.00 91.25 127 TYR A CA 1
ATOM 1063 C C . TYR A 1 127 ? -4.683 -10.980 -1.735 1.00 91.25 127 TYR A C 1
ATOM 1065 O O . TYR A 1 127 ? -5.819 -10.753 -2.154 1.00 91.25 127 TYR A O 1
ATOM 1073 N N . GLY A 1 128 ? -4.003 -12.076 -2.090 1.00 90.69 128 GLY A N 1
ATOM 1074 C CA . GLY A 1 128 ? -4.526 -13.068 -3.033 1.00 90.69 128 GLY A CA 1
ATOM 1075 C C . GLY A 1 128 ? -4.608 -12.564 -4.474 1.00 90.69 128 GLY A C 1
ATOM 1076 O O . GLY A 1 128 ? -5.466 -13.021 -5.227 1.00 90.69 128 GLY A O 1
ATOM 1077 N N . TYR A 1 129 ? -3.784 -11.582 -4.844 1.00 94.38 129 TYR A N 1
ATOM 1078 C CA . TYR A 1 129 ? -3.782 -10.999 -6.184 1.00 94.38 129 TYR A CA 1
ATOM 1079 C C . TYR A 1 129 ? -2.863 -11.766 -7.129 1.00 94.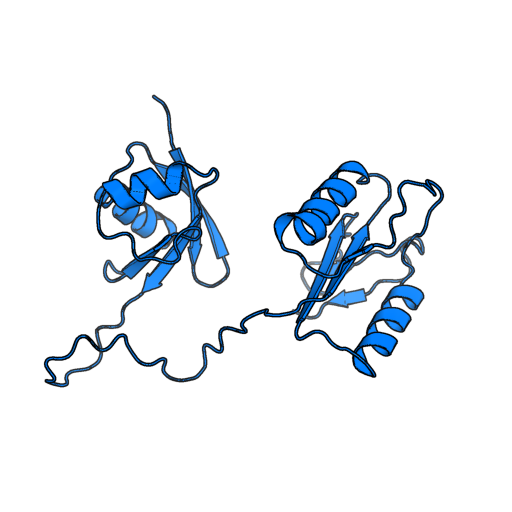38 129 TYR A C 1
ATOM 1081 O O . TYR A 1 129 ? -1.843 -12.319 -6.716 1.00 94.38 129 TYR A O 1
ATOM 1089 N N . ASP A 1 130 ? -3.187 -11.719 -8.421 1.00 91.81 130 ASP A N 1
ATOM 1090 C CA . ASP A 1 130 ? -2.278 -12.183 -9.461 1.00 91.81 130 ASP A CA 1
ATOM 1091 C C . ASP A 1 130 ? -1.093 -11.215 -9.555 1.00 91.81 130 ASP A C 1
ATOM 1093 O O . ASP A 1 130 ? -1.264 -10.022 -9.833 1.00 91.81 130 ASP A O 1
ATOM 1097 N N . VAL A 1 131 ? 0.123 -11.724 -9.349 1.00 90.81 131 VAL A N 1
ATOM 1098 C CA . VAL A 1 131 ? 1.350 -10.930 -9.457 1.00 90.81 131 VAL A CA 1
ATOM 1099 C C . VAL A 1 131 ? 2.199 -11.435 -10.616 1.00 90.81 131 VAL A C 1
ATOM 1101 O O . VAL A 1 131 ? 2.698 -12.557 -10.636 1.00 90.81 131 VAL A O 1
ATOM 1104 N N . TYR A 1 132 ? 2.401 -10.563 -11.597 1.00 87.88 132 TYR A N 1
ATOM 1105 C CA . TYR A 1 132 ? 3.406 -10.730 -12.630 1.00 87.88 132 TYR A CA 1
ATOM 1106 C C . TYR A 1 132 ? 4.706 -10.083 -12.154 1.00 87.88 132 TYR A C 1
ATOM 1108 O O . TYR A 1 132 ? 4.863 -8.861 -12.186 1.00 87.88 132 TYR A O 1
ATOM 1116 N N . SER A 1 133 ? 5.637 -10.916 -11.701 1.00 83.69 133 SER A N 1
ATOM 1117 C CA . SER A 1 133 ? 6.980 -10.502 -11.304 1.00 83.69 133 SER A CA 1
ATOM 1118 C C . SER A 1 133 ? 7.980 -10.936 -12.366 1.00 83.69 133 SER A C 1
ATOM 1120 O O . SER A 1 133 ? 8.070 -12.122 -12.671 1.00 83.69 133 SER A O 1
ATOM 1122 N N . ILE A 1 134 ? 8.765 -9.994 -12.884 1.00 74.50 134 ILE A N 1
ATOM 1123 C CA . ILE A 1 134 ? 9.944 -10.315 -13.714 1.00 74.50 134 ILE A CA 1
ATOM 1124 C C . ILE A 1 134 ? 11.130 -10.809 -12.875 1.00 74.50 134 ILE A C 1
ATOM 1126 O O . ILE A 1 134 ? 12.143 -11.254 -13.400 1.00 74.50 134 ILE A O 1
ATOM 1130 N N . TYR A 1 135 ? 11.019 -10.695 -11.552 1.00 68.88 135 TYR A N 1
ATOM 1131 C CA . TYR A 1 135 ? 12.010 -11.206 -10.626 1.00 68.88 135 TYR A CA 1
ATOM 1132 C C . TYR A 1 135 ? 11.735 -12.684 -10.324 1.00 68.88 135 TYR A C 1
ATOM 1134 O O . TYR A 1 135 ? 10.673 -13.022 -9.785 1.00 68.88 135 TYR A O 1
ATOM 1142 N N . ASP A 1 136 ? 12.708 -13.543 -10.639 1.00 65.25 136 ASP A N 1
ATOM 1143 C CA . ASP A 1 136 ? 12.723 -14.971 -10.318 1.00 65.25 136 ASP A CA 1
ATOM 1144 C C . ASP A 1 136 ? 13.850 -15.261 -9.312 1.00 65.25 136 ASP A C 1
ATOM 1146 O O . ASP A 1 136 ? 15.034 -15.135 -9.617 1.00 65.25 136 ASP A O 1
ATOM 1150 N N . GLN A 1 137 ? 13.482 -15.689 -8.099 1.00 64.25 137 GLN A N 1
ATOM 1151 C CA . GLN A 1 137 ? 14.433 -16.060 -7.040 1.00 64.25 137 GLN A CA 1
ATOM 1152 C C . GLN A 1 137 ? 15.378 -17.199 -7.459 1.00 64.25 137 GLN A C 1
ATOM 1154 O O . GLN A 1 137 ? 16.480 -17.306 -6.922 1.00 64.25 137 GLN A O 1
ATOM 1159 N N . ASN A 1 138 ? 14.961 -18.040 -8.412 1.00 64.12 138 ASN A N 1
ATOM 1160 C CA . ASN A 1 138 ? 15.742 -19.172 -8.9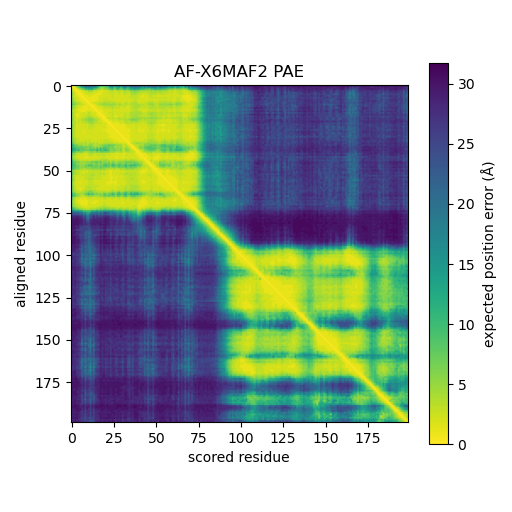08 1.00 64.12 138 ASN A CA 1
ATOM 1161 C C . ASN A 1 138 ? 16.628 -18.805 -10.108 1.00 64.12 138 ASN A C 1
ATOM 1163 O O . ASN A 1 138 ? 17.459 -19.613 -10.524 1.00 64.12 138 ASN A O 1
ATOM 1167 N N . LYS A 1 139 ? 16.472 -17.594 -10.657 1.00 61.38 139 LYS A N 1
ATOM 1168 C CA . LYS A 1 139 ? 17.301 -17.041 -11.730 1.00 61.38 139 LYS A CA 1
ATOM 1169 C C . LYS A 1 139 ? 17.806 -15.669 -11.301 1.00 61.38 139 LYS A C 1
ATOM 1171 O O . LYS A 1 139 ? 17.265 -14.634 -11.666 1.00 61.38 139 LYS A O 1
ATOM 1176 N N . SER A 1 140 ? 18.899 -15.673 -10.541 1.00 52.69 140 SER A N 1
ATOM 1177 C CA . SER A 1 140 ? 19.586 -14.453 -10.098 1.00 52.69 140 SER A CA 1
ATOM 1178 C C . SER A 1 140 ? 20.157 -13.609 -11.247 1.00 52.69 140 SER A C 1
ATOM 1180 O O . SER A 1 140 ? 20.612 -12.489 -11.020 1.00 52.69 140 SER A O 1
ATOM 1182 N N . GLU A 1 141 ? 20.156 -14.137 -12.474 1.00 49.78 141 GLU A N 1
ATOM 1183 C CA . GLU A 1 141 ? 20.532 -13.411 -13.679 1.00 49.78 141 GLU A CA 1
ATOM 1184 C C . GLU A 1 141 ? 19.316 -12.688 -14.277 1.00 49.78 141 GLU A C 1
ATOM 1186 O O . GLU A 1 141 ? 18.601 -13.223 -15.114 1.00 49.78 141 GLU A O 1
ATOM 1191 N N . ILE A 1 142 ? 19.126 -11.441 -13.837 1.00 54.31 142 ILE A N 1
ATOM 1192 C CA . ILE A 1 142 ? 18.859 -10.305 -14.729 1.00 54.31 142 ILE A CA 1
ATOM 1193 C C . ILE A 1 142 ? 17.715 -10.544 -15.744 1.00 54.31 142 ILE A C 1
ATOM 1195 O O . ILE A 1 142 ? 17.950 -10.570 -16.949 1.00 54.31 142 ILE A O 1
ATOM 1199 N N . GLU A 1 143 ? 16.458 -10.611 -15.299 1.00 52.19 143 GLU A N 1
ATOM 1200 C CA . GLU A 1 143 ? 15.354 -10.163 -16.165 1.00 52.19 143 GLU A CA 1
ATOM 1201 C C . GLU A 1 143 ? 15.070 -8.694 -15.868 1.00 52.19 143 GLU A C 1
ATOM 1203 O O . GLU A 1 143 ? 14.231 -8.283 -15.073 1.00 52.19 143 GLU A O 1
ATOM 1208 N N . LEU A 1 144 ? 15.926 -7.901 -16.492 1.00 60.19 144 LEU A N 1
ATOM 1209 C CA . LEU A 1 144 ? 15.898 -6.460 -16.567 1.00 60.19 144 LEU A CA 1
ATOM 1210 C C . LEU A 1 144 ? 14.739 -6.063 -17.499 1.00 60.19 144 LEU A C 1
ATOM 1212 O O . LEU A 1 144 ? 14.786 -6.371 -18.687 1.00 60.19 144 LEU A O 1
ATOM 1216 N N . LEU A 1 145 ? 13.693 -5.410 -16.973 1.00 68.44 145 LEU A N 1
ATOM 1217 C CA . LEU A 1 145 ? 12.597 -4.909 -17.811 1.00 68.44 145 LEU A CA 1
ATOM 1218 C C . LEU A 1 145 ? 13.145 -3.842 -18.750 1.00 68.44 145 LEU A C 1
ATOM 1220 O O . LEU A 1 145 ? 13.594 -2.785 -18.293 1.00 68.44 145 LEU A O 1
ATOM 1224 N N . THR A 1 146 ? 13.124 -4.116 -20.045 1.00 71.75 146 THR A N 1
ATOM 1225 C CA . THR A 1 146 ? 13.395 -3.106 -21.071 1.00 71.75 146 THR A CA 1
ATOM 1226 C C . THR A 1 146 ? 12.140 -2.273 -21.325 1.00 71.75 146 THR A C 1
ATOM 1228 O O . THR A 1 146 ? 11.018 -2.724 -21.060 1.00 71.75 146 THR A O 1
ATOM 1231 N N . LEU A 1 147 ? 12.282 -1.061 -21.865 1.00 73.00 147 LEU A N 1
ATOM 1232 C CA . LEU A 1 147 ? 11.131 -0.230 -22.240 1.00 73.00 147 LEU A CA 1
ATOM 1233 C C . LEU A 1 147 ? 10.240 -0.960 -23.250 1.00 73.00 147 LEU A C 1
ATOM 1235 O O . LEU A 1 147 ? 9.020 -1.002 -23.097 1.00 73.00 147 LEU A O 1
ATOM 1239 N N . ASN A 1 148 ? 10.864 -1.628 -24.218 1.00 69.81 148 ASN A N 1
ATOM 1240 C CA . ASN A 1 148 ? 10.168 -2.446 -25.201 1.00 69.81 148 ASN A CA 1
ATOM 1241 C C . ASN A 1 148 ? 9.404 -3.615 -24.551 1.00 69.81 148 ASN A C 1
ATOM 1243 O O . ASN A 1 148 ? 8.262 -3.883 -24.916 1.00 69.81 148 ASN A O 1
ATOM 1247 N N . GLN A 1 149 ? 9.981 -4.301 -23.559 1.00 73.50 149 GLN A N 1
ATOM 1248 C CA . GLN A 1 149 ? 9.278 -5.364 -22.830 1.00 73.50 149 GLN A CA 1
ATOM 1249 C C . GLN A 1 149 ? 8.083 -4.828 -22.034 1.00 73.50 149 GLN A C 1
ATOM 1251 O O . GLN A 1 149 ? 7.023 -5.458 -22.040 1.00 73.50 149 GLN A O 1
ATOM 1256 N N . LEU A 1 150 ? 8.223 -3.663 -21.390 1.00 79.12 150 LEU A N 1
ATOM 1257 C CA . LEU A 1 150 ? 7.113 -2.998 -20.708 1.00 79.12 150 LEU A CA 1
ATOM 1258 C C . LEU A 1 150 ? 6.002 -2.625 -21.698 1.00 79.12 150 LEU A C 1
ATOM 1260 O O . LEU A 1 150 ? 4.830 -2.878 -21.428 1.00 79.12 150 LEU A O 1
ATOM 1264 N N . ASP A 1 151 ? 6.347 -2.063 -22.855 1.00 76.25 151 ASP A N 1
ATOM 1265 C CA . ASP A 1 151 ? 5.367 -1.691 -23.876 1.00 76.25 151 ASP A CA 1
ATOM 1266 C C . ASP A 1 151 ? 4.662 -2.916 -24.468 1.00 76.25 151 ASP A C 1
ATOM 1268 O O . ASP A 1 151 ? 3.435 -2.918 -24.590 1.00 76.25 151 ASP A O 1
ATOM 1272 N N . ILE A 1 152 ? 5.398 -3.994 -24.753 1.00 75.69 152 ILE A N 1
ATOM 1273 C CA . ILE A 1 152 ? 4.827 -5.272 -25.196 1.00 75.69 152 ILE A CA 1
ATOM 1274 C C . ILE A 1 152 ? 3.867 -5.830 -24.139 1.00 75.69 152 ILE A C 1
ATOM 1276 O O . ILE A 1 152 ? 2.767 -6.272 -24.483 1.00 75.69 152 ILE A O 1
ATOM 1280 N N . PHE A 1 153 ? 4.251 -5.792 -22.860 1.00 82.19 153 PHE A N 1
ATOM 1281 C CA . PHE A 1 153 ? 3.398 -6.228 -21.757 1.00 82.19 153 PHE A CA 1
ATOM 1282 C C . PHE A 1 153 ? 2.101 -5.412 -21.708 1.00 82.19 153 PHE A C 1
ATOM 1284 O O . PHE A 1 153 ? 1.007 -5.981 -21.741 1.00 82.19 153 PHE A O 1
ATOM 1291 N N . LEU A 1 154 ? 2.209 -4.081 -21.698 1.00 81.12 154 LEU A N 1
ATOM 1292 C CA . LEU A 1 154 ? 1.053 -3.187 -21.643 1.00 81.12 154 LEU A CA 1
ATOM 1293 C C . LEU A 1 154 ? 0.129 -3.386 -22.851 1.00 81.12 154 LEU A C 1
ATOM 1295 O O . LEU A 1 154 ? -1.083 -3.460 -22.675 1.00 81.12 154 LEU A O 1
ATOM 1299 N N . MET A 1 155 ? 0.676 -3.547 -24.059 1.00 74.94 155 MET A N 1
ATOM 1300 C CA . MET A 1 155 ? -0.113 -3.795 -25.272 1.00 74.94 155 MET A CA 1
ATOM 1301 C C . MET A 1 155 ? -0.833 -5.144 -25.236 1.00 74.94 155 MET A C 1
ATOM 1303 O O . MET A 1 155 ? -2.020 -5.224 -25.558 1.00 74.94 155 MET A O 1
ATOM 1307 N N . LYS A 1 156 ? -0.151 -6.208 -24.795 1.00 75.44 156 LYS A N 1
ATOM 1308 C CA . LYS A 1 156 ? -0.752 -7.539 -24.633 1.00 75.44 156 LYS A CA 1
ATOM 1309 C C . LYS A 1 156 ? -1.948 -7.490 -23.682 1.00 75.44 156 LYS A C 1
ATOM 1311 O O . LYS A 1 156 ? -3.007 -8.036 -23.993 1.00 75.44 156 LYS A O 1
ATOM 1316 N N . HIS A 1 157 ? -1.780 -6.816 -22.549 1.00 79.12 157 HIS A N 1
ATOM 1317 C CA . HIS A 1 157 ? -2.812 -6.710 -21.529 1.00 79.12 157 HIS A CA 1
ATOM 1318 C C . HIS A 1 157 ? -3.882 -5.658 -21.846 1.00 79.12 157 HIS A C 1
ATOM 1320 O O . HIS A 1 157 ? -4.990 -5.770 -21.339 1.00 79.12 157 HIS A O 1
ATOM 1326 N N . TYR A 1 158 ? -3.621 -4.693 -22.728 1.00 71.88 158 TYR A N 1
ATOM 1327 C CA . TYR A 1 158 ? -4.646 -3.788 -23.252 1.00 71.88 158 TYR A CA 1
ATOM 1328 C C . TYR A 1 158 ? -5.660 -4.522 -24.143 1.00 71.88 158 TYR A C 1
ATOM 1330 O O . TYR A 1 158 ? -6.860 -4.285 -24.044 1.00 71.88 158 TYR A O 1
ATOM 1338 N N . ILE A 1 159 ? -5.187 -5.441 -24.992 1.00 69.38 159 ILE A N 1
ATOM 1339 C CA . ILE A 1 159 ? -6.039 -6.190 -25.931 1.00 69.38 159 ILE A CA 1
ATOM 1340 C C . ILE A 1 159 ? -6.845 -7.281 -25.213 1.00 69.38 159 ILE A C 1
ATOM 1342 O O . ILE A 1 159 ? -7.980 -7.570 -25.595 1.00 69.38 159 ILE A O 1
ATOM 1346 N N . LYS A 1 160 ? -6.254 -7.925 -24.200 1.00 72.69 160 LYS A N 1
ATOM 1347 C CA . LYS A 1 160 ? -6.859 -9.061 -23.502 1.00 72.69 160 LYS A CA 1
ATOM 1348 C C . LYS A 1 160 ? -6.460 -9.056 -22.029 1.00 72.69 160 LYS A C 1
ATOM 1350 O O . LYS A 1 160 ? -5.360 -9.478 -21.676 1.00 72.69 160 LYS A O 1
ATOM 1355 N N . ASN A 1 161 ? -7.376 -8.625 -21.172 1.00 76.88 161 ASN A N 1
ATOM 1356 C CA . ASN A 1 161 ? -7.233 -8.710 -19.725 1.00 76.88 161 ASN A CA 1
ATOM 1357 C C . ASN A 1 161 ? -8.476 -9.340 -19.087 1.00 76.88 161 ASN A C 1
ATOM 1359 O O . ASN A 1 161 ? -9.586 -9.239 -19.600 1.00 76.88 161 ASN A O 1
ATOM 1363 N N . ASN A 1 162 ? -8.247 -10.026 -17.968 1.00 85.50 162 ASN A N 1
ATOM 1364 C CA . ASN A 1 162 ? -9.292 -10.595 -17.114 1.00 85.50 162 ASN A CA 1
ATOM 1365 C C . ASN A 1 162 ? -9.325 -9.896 -15.741 1.00 85.50 162 ASN A C 1
ATOM 1367 O O . ASN A 1 162 ? -9.954 -10.390 -14.809 1.00 85.50 162 ASN A O 1
ATOM 1371 N N . TYR A 1 163 ? -8.614 -8.776 -15.612 1.00 89.19 163 TYR A N 1
ATOM 1372 C CA . TYR A 1 163 ? -8.463 -7.994 -14.392 1.00 89.19 163 TYR A CA 1
ATOM 1373 C C . TYR A 1 163 ? -9.189 -6.653 -14.545 1.00 89.19 163 TYR A C 1
ATOM 1375 O O . TYR A 1 163 ? -9.354 -6.159 -15.661 1.00 89.19 163 TYR A O 1
ATOM 1383 N N . ASP A 1 164 ? -9.608 -6.048 -13.436 1.00 87.75 164 ASP A N 1
ATOM 1384 C CA . ASP A 1 164 ? -10.308 -4.755 -13.432 1.00 87.75 164 ASP A CA 1
ATOM 1385 C C . ASP A 1 164 ? -9.384 -3.562 -13.162 1.00 87.75 164 ASP A C 1
ATOM 1387 O O . ASP A 1 164 ? -9.774 -2.408 -13.337 1.00 87.75 164 ASP A O 1
ATOM 1391 N N . SER A 1 165 ? -8.152 -3.825 -12.729 1.00 88.62 165 SER A N 1
ATOM 1392 C CA . SER A 1 165 ? -7.138 -2.816 -12.440 1.00 88.62 165 SER A CA 1
ATOM 1393 C C . SER A 1 165 ? -5.729 -3.366 -12.649 1.00 88.62 165 SER A C 1
ATOM 1395 O O . SER A 1 165 ? -5.470 -4.543 -12.421 1.00 88.62 165 SER A O 1
ATOM 1397 N N . LEU A 1 166 ? -4.807 -2.500 -13.072 1.00 90.62 166 LEU A N 1
ATOM 1398 C CA . LEU A 1 166 ? -3.378 -2.804 -13.128 1.00 90.62 166 LEU A CA 1
ATOM 1399 C C . LEU A 1 166 ? -2.668 -1.983 -12.054 1.00 90.62 166 LEU A C 1
ATOM 1401 O O . LEU A 1 166 ? -2.680 -0.754 -12.107 1.00 90.62 166 LEU A O 1
ATOM 1405 N N . ILE A 1 167 ? -2.038 -2.661 -11.100 1.00 91.62 167 ILE A N 1
ATOM 1406 C CA . ILE A 1 167 ? -1.161 -2.042 -10.108 1.00 91.62 167 ILE A CA 1
ATOM 1407 C C . ILE A 1 167 ? 0.266 -2.190 -10.626 1.00 91.62 167 ILE A C 1
ATOM 1409 O O . ILE A 1 167 ? 0.759 -3.303 -10.783 1.00 91.62 167 ILE A O 1
ATOM 1413 N N . PHE A 1 168 ? 0.931 -1.074 -10.915 1.00 89.75 168 PHE A N 1
ATOM 1414 C CA . PHE A 1 168 ? 2.316 -1.074 -11.377 1.00 89.75 168 PHE A CA 1
ATOM 1415 C C . PHE A 1 168 ? 3.254 -0.641 -10.253 1.00 89.75 168 PHE A C 1
ATOM 1417 O O . PHE A 1 168 ? 3.092 0.446 -9.699 1.00 89.75 168 PHE A O 1
ATOM 1424 N N . ILE A 1 169 ? 4.233 -1.486 -9.930 1.00 88.50 169 ILE A N 1
ATOM 1425 C CA . ILE A 1 169 ? 5.219 -1.235 -8.878 1.00 88.50 169 ILE A CA 1
ATOM 1426 C C . ILE A 1 169 ? 6.612 -1.327 -9.484 1.00 88.50 169 ILE A C 1
ATOM 1428 O O . ILE A 1 169 ? 7.006 -2.372 -10.000 1.00 88.50 169 ILE A O 1
ATOM 1432 N N . TRP A 1 170 ? 7.357 -0.228 -9.374 1.00 83.44 170 TRP A N 1
ATOM 1433 C CA . TRP A 1 170 ? 8.751 -0.137 -9.784 1.00 83.44 170 TRP A CA 1
ATOM 1434 C C . TRP A 1 170 ? 9.654 0.162 -8.586 1.00 83.44 170 TRP A C 1
ATOM 1436 O O . TRP A 1 170 ? 9.529 1.216 -7.958 1.00 83.44 170 TRP A O 1
ATOM 1446 N N . CYS A 1 171 ? 10.595 -0.738 -8.303 1.00 80.12 171 CYS A N 1
ATOM 1447 C CA . CYS A 1 171 ? 11.634 -0.543 -7.292 1.00 80.12 171 CYS A CA 1
ATOM 1448 C C . CYS A 1 171 ? 12.983 -0.311 -7.977 1.00 80.12 171 CYS A C 1
ATOM 1450 O O . CYS A 1 171 ? 13.686 -1.258 -8.312 1.00 80.12 171 CYS A O 1
ATOM 1452 N N . GLY A 1 172 ? 13.365 0.941 -8.206 1.00 74.88 172 GLY A N 1
ATOM 1453 C CA . GLY A 1 172 ? 14.621 1.238 -8.887 1.00 74.88 172 GLY A CA 1
ATOM 1454 C C . GLY A 1 172 ? 15.014 2.703 -8.820 1.00 74.88 172 GLY A C 1
ATOM 1455 O O . GLY A 1 172 ? 14.371 3.520 -8.158 1.00 74.88 172 GLY A O 1
ATOM 1456 N N . TYR A 1 173 ? 16.091 3.03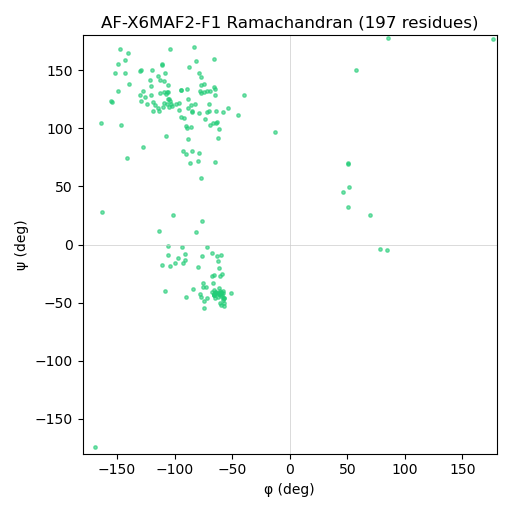8 -9.522 1.00 67.56 173 TYR A N 1
ATOM 1457 C CA . TYR A 1 173 ? 16.580 4.407 -9.596 1.00 67.56 173 TYR A CA 1
ATOM 1458 C C . TYR A 1 173 ? 15.659 5.283 -10.454 1.00 67.56 173 TYR A C 1
ATOM 1460 O O . TYR A 1 173 ? 15.302 4.931 -11.576 1.00 67.56 173 TYR A O 1
ATOM 1468 N N . SER A 1 174 ? 15.315 6.460 -9.933 1.00 58.31 174 SER A N 1
ATOM 1469 C CA . SER A 1 174 ? 14.664 7.537 -10.683 1.00 58.31 174 SER A CA 1
ATOM 1470 C C . SER A 1 174 ? 15.672 8.658 -10.930 1.00 58.31 174 SER A C 1
ATOM 1472 O O . SER A 1 174 ? 16.275 9.148 -9.968 1.00 58.31 174 SER A O 1
ATOM 1474 N N . ASN A 1 175 ? 15.822 9.127 -12.170 1.00 55.53 175 ASN A N 1
ATOM 1475 C CA . ASN A 1 175 ? 16.552 10.366 -12.430 1.00 55.53 175 ASN A CA 1
ATOM 1476 C C . ASN A 1 175 ? 15.579 11.540 -12.340 1.00 55.53 175 ASN A C 1
ATOM 1478 O O . ASN A 1 175 ? 14.570 11.580 -13.037 1.00 55.53 175 ASN A O 1
ATOM 1482 N N . LYS A 1 176 ? 15.900 12.523 -11.496 1.00 51.22 176 LYS A N 1
ATOM 1483 C CA . LYS A 1 176 ? 15.175 13.797 -11.441 1.00 51.22 176 LYS A CA 1
ATOM 1484 C C . LYS A 1 176 ? 15.636 14.680 -12.602 1.00 51.22 176 LYS A C 1
ATOM 1486 O O . LYS A 1 176 ? 16.466 15.563 -12.394 1.00 51.22 176 LYS A O 1
ATOM 1491 N N . ILE A 1 177 ? 15.149 14.445 -13.819 1.00 50.62 177 ILE A N 1
ATOM 1492 C CA . ILE A 1 177 ? 15.404 15.373 -14.930 1.00 50.62 177 ILE A CA 1
ATOM 1493 C C . ILE A 1 177 ? 14.291 16.419 -14.941 1.00 50.62 177 ILE A C 1
ATOM 1495 O O . ILE A 1 177 ? 13.197 16.175 -15.422 1.00 50.62 177 ILE A O 1
ATOM 1499 N N . SER A 1 178 ? 14.638 17.584 -14.383 1.00 46.66 178 SER A N 1
ATOM 1500 C CA . SER A 1 178 ? 13.915 18.863 -14.401 1.00 46.66 178 SER A CA 1
ATOM 1501 C C . SER A 1 178 ? 12.480 18.879 -13.832 1.00 46.66 178 SER A C 1
ATOM 1503 O O . SER A 1 178 ? 11.743 17.904 -13.820 1.00 46.66 178 SER A O 1
ATOM 1505 N N . LYS A 1 179 ? 12.066 20.031 -13.294 1.00 50.94 179 LYS A N 1
ATOM 1506 C CA . LYS A 1 179 ? 10.753 20.209 -12.643 1.00 50.94 179 LYS A CA 1
ATOM 1507 C C . LYS A 1 179 ? 9.572 20.228 -13.630 1.00 50.94 179 LYS A C 1
ATOM 1509 O O . LYS A 1 179 ? 8.436 20.359 -13.180 1.00 50.94 179 LYS A O 1
ATOM 1514 N N . GLU A 1 180 ? 9.832 20.124 -14.933 1.00 52.75 180 GLU A N 1
ATOM 1515 C CA . GLU A 1 180 ? 8.862 20.414 -15.995 1.00 52.75 180 GLU A CA 1
ATOM 1516 C C . GLU A 1 180 ? 8.403 19.169 -16.779 1.00 52.75 180 GLU A C 1
ATOM 1518 O O . GLU A 1 180 ? 7.341 19.223 -17.392 1.00 52.75 180 GLU A O 1
ATOM 1523 N N . GLU A 1 181 ? 9.116 18.034 -16.721 1.00 52.44 181 GLU A N 1
ATOM 1524 C CA . GLU A 1 181 ? 8.888 16.912 -17.660 1.00 52.44 181 GLU A CA 1
ATOM 1525 C C . GLU A 1 181 ? 8.160 15.675 -17.088 1.00 52.44 181 GLU A C 1
ATOM 1527 O O . GLU A 1 181 ? 7.800 14.778 -17.842 1.00 52.44 181 GLU A O 1
ATOM 1532 N N . GLY A 1 182 ? 7.798 15.645 -15.804 1.00 55.00 182 GLY A N 1
ATOM 1533 C CA . GLY A 1 182 ? 7.084 14.502 -15.206 1.00 55.00 182 GLY A CA 1
ATOM 1534 C C . GLY A 1 182 ? 8.016 13.382 -14.730 1.00 55.00 182 GLY A C 1
ATOM 1535 O O . GLY A 1 182 ? 9.238 13.487 -14.830 1.00 55.00 182 GLY A O 1
ATOM 1536 N N . ASP A 1 183 ? 7.448 12.333 -14.130 1.00 57.53 183 ASP A N 1
ATOM 1537 C CA . ASP A 1 183 ? 8.244 11.257 -13.531 1.00 57.53 183 ASP A CA 1
ATOM 1538 C C . ASP A 1 183 ? 8.798 10.323 -14.621 1.00 57.53 183 ASP A C 1
ATOM 1540 O O . ASP A 1 183 ? 8.067 9.869 -15.508 1.00 57.53 183 ASP A O 1
ATOM 1544 N N . ILE A 1 184 ? 10.106 10.048 -14.552 1.00 62.00 184 ILE A N 1
ATOM 1545 C CA . ILE A 1 184 ? 10.838 9.207 -15.503 1.00 62.00 184 ILE A CA 1
ATOM 1546 C C . ILE A 1 184 ? 11.101 7.831 -14.894 1.00 62.00 184 ILE A C 1
ATOM 1548 O O . ILE A 1 184 ? 11.799 7.702 -13.883 1.00 62.00 184 ILE A O 1
ATOM 1552 N N . LEU A 1 185 ? 10.601 6.796 -15.569 1.00 68.81 185 LEU A N 1
ATOM 1553 C CA . LEU A 1 185 ? 11.003 5.414 -15.333 1.00 68.81 185 LEU A CA 1
ATOM 1554 C C . LEU A 1 185 ? 12.260 5.108 -16.146 1.00 68.81 185 LEU A C 1
ATOM 1556 O O . LEU A 1 185 ? 12.213 5.114 -17.378 1.00 68.81 185 LEU A O 1
ATOM 1560 N N . ILE A 1 186 ? 13.367 4.838 -15.452 1.00 64.56 186 ILE A N 1
ATOM 1561 C CA . ILE A 1 186 ? 14.590 4.328 -16.074 1.00 64.56 186 ILE A CA 1
ATOM 1562 C C . ILE A 1 186 ? 14.455 2.813 -16.174 1.00 64.56 186 ILE A C 1
ATOM 1564 O O . ILE A 1 186 ? 14.417 2.131 -15.152 1.00 64.56 186 ILE A O 1
ATOM 1568 N N . THR A 1 187 ? 14.379 2.295 -17.394 1.00 65.19 187 THR A N 1
ATOM 1569 C CA . THR A 1 187 ? 14.453 0.857 -17.642 1.00 65.19 187 THR A CA 1
ATOM 1570 C C . THR A 1 187 ? 15.904 0.405 -17.686 1.00 65.19 187 THR A C 1
ATOM 1572 O O . THR A 1 187 ? 16.852 1.190 -17.689 1.00 65.19 187 THR A O 1
ATOM 1575 N N . SER A 1 188 ? 16.077 -0.904 -17.705 1.00 63.47 188 SER A N 1
ATOM 1576 C CA . SER A 1 188 ? 17.376 -1.563 -17.722 1.00 63.47 188 SER A CA 1
ATOM 1577 C C . SER A 1 188 ? 18.300 -1.246 -18.905 1.00 63.47 188 SER A C 1
ATOM 1579 O O . SER A 1 188 ? 19.485 -1.580 -18.875 1.00 63.47 188 SER A O 1
ATOM 1581 N N . ASP A 1 189 ? 17.782 -0.551 -19.912 1.00 59.72 189 ASP A N 1
ATOM 1582 C CA . ASP A 1 189 ? 18.437 -0.234 -21.183 1.00 59.72 189 ASP A CA 1
ATOM 1583 C C . ASP A 1 189 ? 19.479 0.903 -21.064 1.00 59.72 189 ASP A C 1
ATOM 1585 O O . ASP A 1 189 ? 19.852 1.530 -22.052 1.00 59.72 189 ASP A O 1
ATOM 1589 N N . ASN A 1 190 ? 19.974 1.170 -19.848 1.00 55.22 190 ASN A N 1
ATOM 1590 C CA . ASN A 1 190 ? 21.040 2.124 -19.527 1.00 55.22 190 ASN A CA 1
ATOM 1591 C C . ASN A 1 190 ? 20.848 3.541 -20.108 1.00 55.22 190 ASN A C 1
ATOM 1593 O O . ASN A 1 190 ? 21.631 4.025 -20.925 1.00 55.22 190 ASN A O 1
ATOM 1597 N N . GLY A 1 191 ? 19.861 4.268 -19.577 1.00 52.16 191 GLY A N 1
ATOM 1598 C CA . GLY A 1 191 ? 19.904 5.737 -19.489 1.00 52.16 191 GLY A CA 1
ATOM 1599 C C . GLY A 1 191 ? 19.588 6.543 -20.754 1.00 52.16 191 GLY A C 1
ATOM 1600 O O . GLY A 1 191 ? 19.514 7.765 -20.650 1.00 52.16 191 GLY A O 1
ATOM 1601 N N . ASN A 1 192 ? 19.359 5.904 -21.905 1.00 50.66 192 ASN A N 1
ATOM 1602 C CA . ASN A 1 192 ? 18.977 6.593 -23.149 1.00 50.66 192 ASN A CA 1
ATOM 1603 C C . ASN A 1 192 ? 17.492 6.455 -23.510 1.00 50.66 192 ASN A C 1
ATOM 1605 O O . ASN A 1 192 ? 16.984 7.254 -24.294 1.00 50.66 192 ASN A O 1
ATOM 1609 N N . GLU A 1 193 ? 16.789 5.479 -22.937 1.00 53.12 193 GLU A N 1
ATOM 1610 C CA . GLU A 1 193 ? 15.365 5.252 -23.180 1.00 53.12 193 GLU A CA 1
ATOM 1611 C C . GLU A 1 193 ? 14.602 5.363 -21.862 1.00 53.12 193 GLU A C 1
ATOM 1613 O O . GLU A 1 193 ? 14.987 4.793 -20.840 1.00 53.12 193 GLU A O 1
ATOM 1618 N N . TYR A 1 194 ? 13.548 6.173 -21.868 1.00 56.12 194 TYR A N 1
ATOM 1619 C CA . TYR A 1 194 ? 12.754 6.462 -20.687 1.00 56.12 194 TYR A CA 1
ATOM 1620 C C . TYR A 1 194 ? 11.281 6.585 -21.041 1.00 56.12 194 TYR A C 1
ATOM 1622 O O . TYR A 1 194 ? 10.917 7.077 -22.112 1.00 56.12 194 TYR A O 1
ATOM 1630 N N . LYS A 1 195 ? 10.419 6.179 -20.105 1.00 57.22 195 LYS A N 1
ATOM 1631 C CA . LYS A 1 195 ? 8.983 6.431 -20.209 1.00 57.22 195 LYS A CA 1
ATOM 1632 C C . LYS A 1 195 ? 8.612 7.641 -19.370 1.00 57.22 195 LYS A C 1
ATOM 1634 O O . LYS A 1 195 ? 8.822 7.643 -18.157 1.00 57.22 195 LYS A O 1
ATOM 1639 N N . LEU A 1 196 ? 8.055 8.652 -20.033 1.00 56.19 196 LEU A N 1
ATOM 1640 C CA . LEU A 1 196 ? 7.461 9.816 -19.385 1.00 56.19 196 LEU A CA 1
ATOM 1641 C C . LEU A 1 196 ? 6.043 9.476 -18.940 1.00 56.19 196 LEU A C 1
ATOM 1643 O O . LEU A 1 196 ? 5.182 9.164 -19.769 1.00 56.19 196 LEU A O 1
ATOM 1647 N N . PHE A 1 197 ? 5.785 9.596 -17.644 1.00 54.84 197 PHE A N 1
ATOM 1648 C CA . PHE A 1 197 ? 4.425 9.608 -17.124 1.00 54.84 197 PHE A CA 1
ATOM 1649 C C . PHE A 1 197 ? 3.952 11.059 -17.060 1.00 54.84 197 PHE A C 1
ATOM 1651 O O . PHE A 1 197 ? 4.436 11.857 -16.255 1.00 54.84 197 PHE A O 1
ATOM 1658 N N . LYS A 1 198 ? 3.023 11.424 -17.953 1.00 47.00 198 LYS A N 1
ATOM 1659 C CA . LYS A 1 198 ? 2.357 12.729 -17.880 1.00 47.00 198 LYS A CA 1
ATOM 1660 C C . LYS A 1 198 ? 1.524 12.774 -16.597 1.00 47.00 198 LYS A C 1
ATOM 1662 O O . LYS A 1 198 ? 0.757 11.845 -16.349 1.00 47.00 198 LYS A O 1
ATOM 1667 N N . LYS A 1 199 ? 1.719 13.832 -15.809 1.00 39.38 199 LYS A N 1
ATOM 1668 C CA . LYS A 1 199 ? 0.886 14.154 -14.644 1.00 39.38 199 LYS A CA 1
ATOM 1669 C C . LYS A 1 199 ? -0.539 14.502 -15.048 1.00 39.38 199 LYS A C 1
ATOM 1671 O O . LYS A 1 199 ? -0.701 15.122 -16.124 1.00 39.38 199 LYS A O 1
#

Mean predicted aligned error: 17.56 Å

Sequence (199 aa):
MSSYKAFIYFEGKSYELTLTFLNLKNLKEEVLKIININDNFIIIDNNNKQEIINDQQLKISFEIQPALFFIYCINNNNNDNDNEKKYPEEKKDNKYYKIINPLVLLTGDSKYNLDLIMIKNLFEEIYGYDVYSIYDQNKSEIELLTLNQLDIFLMKHYIKNNYDSLIFIWCGYSNKISKEEGDILITSDNGNEYKLFKK

Nearest PDB structures (foldseek):
  5jne-assembly2_G  TM=6.951E-01  e=9.937E-02  Saccharomyces cerevisiae S288C
  3pge-assembly1_A  TM=6.899E-01  e=2.121E-01  Saccharomyces cerevisiae
  1d4b-assembly1_A  TM=6.583E-01  e=4.527E-01  Homo sapiens
  1hg1-assembly1_B  TM=5.278E-01  e=7.504E-01  Dickeya chrysanthemi
  1fpz-assembly3_C  TM=4.713E-01  e=7.504E-01  Homo sapiens

Organism: Reticulomyxa filosa (NCBI:txid46433)

Foldseek 3Di:
DDWAWAWEDDPNDIDIDIHPDQWPVRVLVRCCVPVVDDSAKWKAWPVVRDTDPTSVVSVVQRVDPPTYIYIDGDDPPDPDDDPDPPPPDDPDDPPPPDFDAEEEEQEEDLVCVVVSVVVVCCCCVVVVYHYDYLDDPVCSPDPFCDPVNVVVVVVVCVVDPPGPYYHYDYYYDWDPDDPPFATWDDTPPPDPDTDHDDD

Secondary structure (DSSP, 8-state):
---EEEEEEETTEEEEEEESS--HHHHHHHHHHHH---S-EEEEETTT-SB--SHHHHHHHTTSSSEEEEEEEPP--------S-------S-------SSEEEEEEE-GGGHHHHHHHHHIIIIIT--EEEES--TT--S-----HHHHHHHHHHHHHS---SEEEEEEES------TTS-EEEE-TTTTS-EEEE--

pLDDT: mean 75.0, std 16.97, range [37.22, 95.19]

Radius of gyration: 21.68 Å; Cα contacts (8 Å, |Δi|>4): 265; chains: 1; bounding box: 57×43×53 Å